Protein AF-A0A5N5PNM6-F1 (afdb_monomer)

Mean predicted aligned error: 17.95 Å

Secondary structure (DSSP, 8-state):
--BEEEEESSPPPTT--GGGG-SB--TT---SSSPP-TTSGGGS-TT-HHHHH--B-SSS-------SSSB-STTSTTB-TTSEEEEE-TTS-EEEEEE---GGG-----------PPP-----PPPP----------------PPPP--PPPPP----------------------------

Structure (mmCIF, N/CA/C/O backbone):
data_AF-A0A5N5PNM6-F1
#
_entry.id   AF-A0A5N5PNM6-F1
#
loop_
_atom_site.group_PDB
_atom_site.id
_atom_site.type_symbol
_atom_site.label_atom_id
_atom_site.label_alt_id
_atom_site.label_comp_id
_atom_site.label_asym_id
_atom_site.label_entity_id
_atom_site.label_seq_id
_atom_site.pdbx_PDB_ins_code
_atom_site.Cartn_x
_atom_site.Cartn_y
_atom_site.Cartn_z
_atom_site.occupancy
_atom_site.B_iso_or_equiv
_atom_site.auth_seq_id
_atom_site.auth_comp_id
_atom_site.auth_asym_id
_atom_site.auth_atom_id
_atom_site.pdbx_PDB_model_num
ATOM 1 N N . MET A 1 1 ? -16.582 -2.359 11.962 1.00 76.06 1 MET A N 1
ATOM 2 C CA . MET A 1 1 ? -15.506 -3.303 11.572 1.00 76.06 1 MET A CA 1
ATOM 3 C C . MET A 1 1 ? -14.188 -2.553 11.693 1.00 76.06 1 MET A C 1
ATOM 5 O O . MET A 1 1 ? -14.163 -1.408 11.272 1.00 76.06 1 MET A O 1
ATOM 9 N N . ILE A 1 2 ? -13.134 -3.136 12.279 1.00 90.62 2 ILE A N 1
ATOM 10 C CA . ILE A 1 2 ? -11.790 -2.533 12.222 1.00 90.62 2 ILE A CA 1
ATOM 11 C C . ILE A 1 2 ? -10.993 -3.260 11.143 1.00 90.62 2 ILE A C 1
ATOM 13 O O . ILE A 1 2 ? -10.778 -4.465 11.275 1.00 90.62 2 ILE A O 1
ATOM 17 N N . ALA A 1 3 ? -10.555 -2.548 10.107 1.00 95.88 3 ALA A N 1
ATOM 18 C CA . ALA A 1 3 ? -9.739 -3.112 9.034 1.00 95.88 3 ALA A CA 1
ATOM 19 C C . ALA A 1 3 ? -8.537 -2.215 8.722 1.00 95.88 3 ALA A C 1
ATOM 21 O O . ALA A 1 3 ? -8.645 -0.988 8.707 1.00 95.88 3 ALA A O 1
ATOM 22 N N . ALA A 1 4 ? -7.384 -2.841 8.493 1.00 98.00 4 ALA A N 1
ATOM 23 C CA . ALA A 1 4 ? -6.206 -2.159 7.970 1.00 98.00 4 ALA A CA 1
ATOM 24 C C . ALA A 1 4 ? -6.200 -2.240 6.440 1.00 98.00 4 ALA A C 1
ATOM 26 O O . ALA A 1 4 ? -6.809 -3.139 5.865 1.00 98.00 4 ALA A O 1
ATOM 27 N N . TYR A 1 5 ? -5.516 -1.317 5.786 1.00 98.56 5 TYR A N 1
ATOM 28 C CA . TYR A 1 5 ? -5.383 -1.260 4.343 1.00 98.56 5 TYR A CA 1
ATOM 29 C C . TYR A 1 5 ? -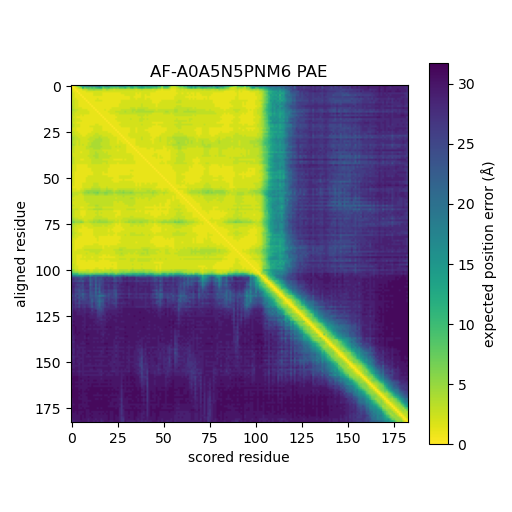3.991 -0.762 3.956 1.00 98.56 5 TYR A C 1
ATOM 31 O O . TYR A 1 5 ? -3.468 0.186 4.551 1.00 98.56 5 TYR A O 1
ATOM 39 N N . HIS A 1 6 ? -3.398 -1.419 2.962 1.00 98.75 6 HIS A N 1
ATOM 40 C CA . HIS A 1 6 ? -2.021 -1.178 2.539 1.00 98.75 6 HIS A CA 1
ATOM 41 C C . HIS A 1 6 ? -1.881 -1.285 1.019 1.00 98.75 6 HIS A C 1
ATOM 43 O O . HIS A 1 6 ? -2.670 -1.958 0.350 1.00 98.75 6 HIS A O 1
ATOM 49 N N . ILE A 1 7 ? -0.827 -0.668 0.486 1.00 98.88 7 ILE A N 1
ATOM 50 C CA . ILE A 1 7 ? -0.329 -0.944 -0.865 1.00 98.88 7 ILE A CA 1
ATOM 51 C C . ILE A 1 7 ? 0.652 -2.113 -0.771 1.00 98.88 7 ILE A C 1
ATOM 53 O O . ILE A 1 7 ? 1.581 -2.084 0.037 1.00 98.88 7 ILE A O 1
ATOM 57 N N . HIS A 1 8 ? 0.462 -3.127 -1.604 1.00 98.81 8 HIS A N 1
ATOM 58 C CA . HIS A 1 8 ? 1.287 -4.328 -1.673 1.00 98.81 8 HIS A CA 1
ATOM 59 C C . HIS A 1 8 ? 2.189 -4.335 -2.911 1.00 98.81 8 HIS A C 1
ATOM 61 O O . HIS A 1 8 ? 1.868 -3.719 -3.921 1.00 98.81 8 HIS A O 1
ATOM 67 N N . VAL A 1 9 ? 3.333 -5.017 -2.828 1.00 98.50 9 VAL A N 1
ATOM 68 C CA . VAL A 1 9 ? 4.421 -4.927 -3.822 1.00 98.50 9 VAL A CA 1
ATOM 69 C C . VAL A 1 9 ? 4.084 -5.549 -5.183 1.00 98.50 9 VAL A C 1
ATOM 71 O O . VAL A 1 9 ? 4.548 -5.052 -6.211 1.00 98.50 9 VAL A O 1
ATOM 74 N N . ASP A 1 10 ? 3.247 -6.584 -5.204 1.00 98.50 10 ASP A N 1
ATOM 75 C CA . ASP A 1 10 ? 2.854 -7.260 -6.438 1.00 98.50 10 ASP A CA 1
ATOM 76 C C . ASP A 1 10 ? 1.392 -6.965 -6.802 1.00 98.50 10 ASP A C 1
ATOM 78 O O . ASP A 1 10 ? 0.548 -6.764 -5.915 1.00 98.50 10 ASP A O 1
ATOM 82 N N . PRO A 1 11 ? 1.055 -6.949 -8.103 1.00 98.56 11 PRO A N 1
ATOM 83 C CA . PRO A 1 11 ? -0.329 -6.870 -8.538 1.00 98.56 11 PRO A CA 1
ATOM 84 C C . PRO A 1 11 ? -1.108 -8.125 -8.117 1.00 98.56 11 PRO A C 1
ATOM 86 O O . PRO A 1 11 ? -0.567 -9.224 -7.981 1.00 98.56 11 PRO A O 1
ATOM 89 N N . VAL A 1 12 ? -2.418 -7.973 -7.953 1.00 98.75 12 VAL A N 1
ATOM 90 C CA . VAL A 1 12 ? -3.353 -9.087 -7.832 1.00 98.75 12 VAL A CA 1
ATOM 91 C C . VAL A 1 12 ? -3.307 -9.894 -9.137 1.00 98.75 12 VAL A C 1
ATOM 93 O O . VAL A 1 12 ? -3.553 -9.324 -10.207 1.00 98.75 12 VAL A O 1
ATOM 96 N N . PRO A 1 13 ? -3.005 -11.204 -9.089 1.00 98.19 13 PRO A N 1
ATOM 97 C CA . PRO A 1 13 ? -3.032 -12.063 -10.271 1.00 98.19 13 PRO A CA 1
ATOM 98 C C . PRO A 1 13 ? -4.455 -12.232 -10.819 1.00 98.19 13 PRO A C 1
ATOM 100 O O . PRO A 1 13 ? -5.439 -12.009 -10.117 1.00 98.19 13 PRO A O 1
ATOM 103 N N . ALA A 1 14 ? -4.572 -12.728 -12.054 1.00 97.38 14 ALA A N 1
ATOM 104 C CA . ALA A 1 14 ? -5.857 -12.912 -12.739 1.00 97.38 14 ALA A CA 1
ATOM 105 C C . ALA A 1 14 ? -6.878 -13.780 -11.973 1.00 97.38 14 ALA A C 1
ATOM 107 O O . ALA A 1 14 ? -8.079 -13.625 -12.160 1.00 97.38 14 ALA A O 1
ATOM 108 N N . ASN A 1 15 ? -6.420 -14.677 -11.093 1.00 97.06 15 ASN A N 1
ATOM 109 C CA . ASN A 1 15 ? -7.292 -15.509 -10.259 1.00 97.06 15 ASN A CA 1
ATOM 110 C C . ASN A 1 15 ? -7.761 -14.823 -8.958 1.00 97.06 15 ASN A C 1
ATOM 112 O O . ASN A 1 15 ? -8.331 -15.493 -8.100 1.00 97.06 15 ASN A O 1
ATOM 116 N N . GLY A 1 16 ? -7.477 -13.530 -8.768 1.00 97.25 16 GLY A N 1
ATOM 117 C CA . GLY A 1 16 ? -7.920 -12.758 -7.604 1.00 97.25 16 GLY A CA 1
ATOM 118 C C . GLY A 1 16 ? -7.240 -13.142 -6.287 1.00 97.25 16 GLY A C 1
ATOM 119 O O . GLY A 1 16 ? -7.678 -12.714 -5.222 1.00 97.25 16 GLY A O 1
ATOM 120 N N . ASN A 1 17 ? -6.186 -13.966 -6.313 1.00 98.25 17 ASN A N 1
ATOM 121 C CA . ASN A 1 17 ? -5.567 -14.451 -5.086 1.00 98.25 17 ASN A CA 1
ATOM 122 C C . ASN A 1 17 ? -4.770 -13.341 -4.384 1.00 98.25 17 ASN A C 1
ATOM 124 O O . ASN A 1 17 ? -3.593 -13.119 -4.682 1.00 98.25 17 ASN A O 1
ATOM 128 N N . CYS A 1 18 ? -5.383 -12.718 -3.375 1.00 98.62 18 CYS A N 1
ATOM 129 C CA . CYS A 1 18 ? -4.763 -11.642 -2.612 1.00 98.62 18 CYS A CA 1
ATOM 130 C C . CYS A 1 18 ? -3.458 -12.044 -1.931 1.00 98.62 18 CYS A C 1
ATOM 132 O O . CYS A 1 18 ? -2.648 -11.168 -1.684 1.00 98.62 18 CYS A O 1
ATOM 134 N N . THR A 1 19 ? -3.193 -13.324 -1.641 1.00 98.38 19 THR A N 1
ATOM 135 C CA . THR A 1 19 ? -1.909 -13.752 -1.039 1.00 98.38 19 THR A CA 1
ATOM 136 C C . THR A 1 19 ? -0.714 -13.560 -1.975 1.00 98.38 19 THR A C 1
ATOM 138 O O . THR A 1 19 ? 0.421 -13.438 -1.516 1.00 98.38 19 THR A O 1
ATOM 141 N N . LYS A 1 20 ? -0.961 -13.482 -3.287 1.00 98.56 20 LYS A N 1
ATOM 142 C CA . LYS A 1 20 ? 0.073 -13.290 -4.309 1.00 98.56 20 LYS A CA 1
ATOM 143 C C . LYS A 1 20 ? 0.488 -11.839 -4.502 1.00 98.56 20 LYS A C 1
ATOM 145 O O . LYS A 1 20 ? 1.449 -11.608 -5.212 1.00 98.56 20 LYS A O 1
ATOM 150 N N . THR A 1 21 ? -0.143 -10.893 -3.810 1.00 98.62 21 THR A N 1
ATOM 151 C CA . THR A 1 21 ? 0.333 -9.502 -3.768 1.00 98.62 21 THR A CA 1
ATOM 152 C C . THR A 1 21 ? 1.587 -9.329 -2.894 1.00 98.62 21 THR A C 1
ATOM 154 O O . THR A 1 21 ? 2.167 -8.250 -2.836 1.00 98.62 21 THR A O 1
ATOM 157 N N . LEU A 1 22 ? 2.014 -10.402 -2.208 1.00 98.12 22 LEU A N 1
ATOM 158 C CA . LEU A 1 22 ? 3.217 -10.470 -1.369 1.00 98.12 22 LEU A CA 1
ATOM 159 C C . LEU A 1 22 ? 3.239 -9.410 -0.256 1.00 98.12 22 LEU A C 1
ATOM 161 O O . LEU A 1 22 ? 2.195 -9.180 0.350 1.00 98.12 22 LEU A O 1
ATOM 165 N N . ALA A 1 23 ? 4.405 -8.879 0.112 1.00 98.00 23 ALA A N 1
ATOM 166 C CA . ALA A 1 23 ? 4.577 -7.938 1.221 1.00 98.00 23 ALA A CA 1
ATOM 167 C C . ALA A 1 23 ? 4.034 -6.533 0.891 1.00 98.00 23 ALA A C 1
ATOM 169 O O . ALA A 1 23 ? 3.604 -6.266 -0.233 1.00 98.00 23 ALA A O 1
ATOM 170 N N . HIS A 1 24 ? 4.057 -5.628 1.870 1.00 98.62 24 HIS A N 1
ATOM 171 C CA . HIS A 1 24 ? 3.765 -4.214 1.637 1.00 98.62 24 HIS A CA 1
ATOM 172 C C . HIS A 1 24 ? 4.772 -3.588 0.658 1.00 98.62 24 HIS A C 1
ATOM 174 O O . HIS A 1 24 ? 5.914 -4.035 0.530 1.00 98.62 24 HIS A O 1
ATOM 180 N N . GLN A 1 25 ? 4.361 -2.515 -0.014 1.00 98.62 25 GLN A N 1
ATOM 181 C CA . GLN A 1 25 ? 5.255 -1.663 -0.790 1.00 98.62 25 GLN A CA 1
ATOM 182 C C . GLN A 1 25 ? 6.248 -0.971 0.156 1.00 98.62 25 GLN A C 1
ATOM 184 O O . GLN A 1 25 ? 5.924 0.026 0.801 1.00 98.62 25 GLN A O 1
ATOM 189 N N . ASP A 1 26 ? 7.472 -1.489 0.211 1.00 98.50 26 ASP A N 1
ATOM 190 C CA . ASP A 1 26 ? 8.508 -1.016 1.131 1.00 98.50 26 ASP A CA 1
ATOM 191 C C . ASP A 1 26 ? 9.866 -0.860 0.426 1.00 98.50 26 ASP A C 1
ATOM 193 O O . ASP A 1 26 ? 10.775 -1.671 0.611 1.00 98.50 26 ASP A O 1
ATOM 197 N N . PRO A 1 27 ? 10.022 0.169 -0.428 1.00 98.06 27 PRO A N 1
ATOM 198 C CA . PRO A 1 27 ? 11.252 0.369 -1.193 1.00 98.06 27 PRO A CA 1
ATOM 199 C C . PRO A 1 27 ? 12.473 0.702 -0.322 1.00 98.06 27 PRO A C 1
ATOM 201 O O . PRO A 1 27 ? 13.595 0.644 -0.814 1.00 98.06 27 PRO A O 1
ATOM 204 N N . PHE A 1 28 ? 12.263 1.043 0.953 1.00 97.50 28 PHE A N 1
ATOM 205 C CA . PHE A 1 28 ? 13.322 1.376 1.905 1.00 97.50 28 PHE A CA 1
ATOM 206 C C . PHE A 1 28 ? 13.610 0.245 2.896 1.00 97.50 28 PHE A C 1
ATOM 208 O O . PHE A 1 28 ? 14.460 0.417 3.765 1.00 97.50 28 PHE A O 1
ATOM 215 N N . ILE A 1 29 ? 12.933 -0.905 2.757 1.00 96.69 29 ILE A N 1
ATOM 216 C CA . ILE A 1 29 ? 13.135 -2.103 3.586 1.00 96.69 29 ILE A CA 1
ATOM 217 C C . ILE A 1 29 ? 13.033 -1.745 5.080 1.00 96.69 29 ILE A C 1
ATOM 219 O O . ILE A 1 29 ? 13.824 -2.168 5.919 1.00 96.69 29 ILE A O 1
ATOM 223 N N . ARG A 1 30 ? 12.052 -0.905 5.414 1.00 96.00 30 ARG A N 1
ATOM 224 C CA . ARG A 1 30 ? 11.789 -0.460 6.781 1.00 96.00 30 ARG A CA 1
ATOM 225 C C . ARG A 1 30 ? 11.270 -1.608 7.650 1.00 96.00 30 ARG A C 1
ATOM 227 O O . ARG A 1 30 ? 11.591 -1.665 8.833 1.00 96.00 30 ARG A O 1
ATOM 234 N N . GLY A 1 31 ? 10.474 -2.508 7.073 1.00 96.44 31 GLY A N 1
ATOM 235 C CA . GLY A 1 31 ? 9.812 -3.614 7.769 1.00 96.44 31 GLY A CA 1
ATOM 236 C C . GLY A 1 31 ? 8.516 -3.214 8.486 1.00 96.44 31 GLY A C 1
ATOM 237 O O . GLY A 1 31 ? 8.127 -2.048 8.523 1.00 96.44 31 GLY A O 1
ATOM 238 N N . GLU A 1 32 ? 7.809 -4.193 9.049 1.00 94.56 32 GLU A N 1
ATOM 239 C CA . GLU A 1 32 ? 6.550 -3.955 9.780 1.00 94.56 32 GLU A CA 1
ATOM 240 C C . GLU A 1 32 ? 6.772 -3.596 11.256 1.00 94.56 32 GLU A C 1
ATOM 242 O O . GLU A 1 32 ? 5.950 -2.881 11.828 1.00 94.56 32 GLU A O 1
ATOM 247 N N . ASP A 1 33 ? 7.879 -4.049 11.854 1.00 95.25 33 ASP A N 1
ATOM 248 C CA . ASP A 1 33 ? 8.171 -3.902 13.281 1.00 95.25 33 ASP A CA 1
ATOM 249 C C . ASP A 1 33 ? 9.351 -2.942 13.533 1.00 95.25 33 ASP A C 1
ATOM 251 O O . ASP A 1 33 ? 10.393 -3.078 12.887 1.00 95.25 33 ASP A O 1
ATOM 255 N N . PRO A 1 34 ? 9.228 -1.990 14.481 1.00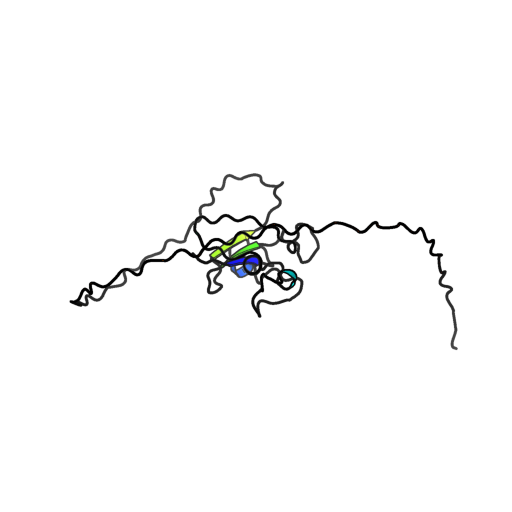 95.81 34 PRO A N 1
ATOM 256 C CA . PRO A 1 34 ? 8.025 -1.681 15.269 1.00 95.81 34 PRO A CA 1
ATOM 257 C C . PRO A 1 34 ? 6.882 -1.154 14.381 1.00 95.81 34 PRO A C 1
ATOM 259 O O . PRO A 1 34 ? 7.166 -0.707 13.277 1.00 95.81 34 PRO A O 1
ATOM 262 N N . PRO A 1 35 ? 5.609 -1.136 14.816 1.00 96.31 35 PRO A N 1
ATOM 263 C CA . PRO A 1 35 ? 4.515 -0.583 14.009 1.00 96.31 35 PRO A CA 1
ATOM 264 C C . PRO A 1 35 ? 4.780 0.859 13.547 1.00 96.31 35 PRO A C 1
ATOM 266 O O . PRO A 1 35 ? 5.536 1.591 14.189 1.00 96.31 35 PRO A O 1
ATOM 269 N N . CYS A 1 36 ? 4.170 1.275 12.435 1.00 98.12 36 CYS A N 1
ATOM 270 C CA . CYS A 1 36 ? 4.239 2.665 11.983 1.00 98.12 36 CYS A CA 1
ATOM 271 C C . CYS A 1 36 ? 3.734 3.623 13.071 1.00 98.12 36 CYS A C 1
ATOM 273 O O . CYS A 1 36 ? 2.677 3.406 13.669 1.00 98.12 36 CYS A O 1
ATOM 275 N N . ASP A 1 37 ? 4.497 4.689 13.313 1.00 98.06 37 ASP A N 1
ATOM 276 C CA . ASP A 1 37 ? 4.086 5.794 14.170 1.00 98.06 37 ASP A CA 1
ATOM 277 C C . ASP A 1 37 ? 3.551 6.932 13.287 1.00 98.06 37 ASP A C 1
ATOM 279 O O . ASP A 1 37 ? 4.340 7.567 12.579 1.00 98.06 37 ASP A O 1
ATOM 283 N N . PRO A 1 38 ? 2.243 7.241 13.328 1.00 97.56 38 PRO A N 1
ATOM 284 C CA . PRO A 1 38 ? 1.653 8.286 12.493 1.00 97.56 38 PRO A CA 1
ATOM 285 C C . PRO A 1 38 ? 2.202 9.689 12.786 1.00 97.56 38 PRO A C 1
ATOM 287 O O . PRO A 1 38 ? 2.010 10.597 11.983 1.00 97.56 38 PRO A O 1
ATOM 290 N N . ARG A 1 39 ? 2.899 9.896 13.912 1.00 98.00 39 ARG A N 1
ATOM 291 C CA . ARG A 1 39 ? 3.581 11.167 14.220 1.00 98.00 39 ARG A CA 1
ATOM 292 C C . ARG A 1 39 ? 4.862 11.352 13.405 1.00 98.00 39 ARG A C 1
ATOM 294 O O . ARG A 1 39 ? 5.335 12.477 13.265 1.00 98.00 39 ARG A O 1
ATOM 301 N N . PHE A 1 40 ? 5.415 10.261 12.876 1.00 97.75 40 PHE A N 1
ATOM 302 C CA . PHE A 1 40 ? 6.625 10.235 12.058 1.00 97.75 40 PHE A CA 1
ATOM 303 C C . PHE A 1 40 ? 6.383 9.429 10.770 1.00 97.75 40 PHE A C 1
ATOM 305 O O . PHE A 1 40 ? 7.075 8.434 10.527 1.00 97.75 40 PHE A O 1
ATOM 312 N N . PRO A 1 41 ? 5.419 9.830 9.920 1.00 97.94 41 PRO A N 1
ATOM 313 C CA . PRO A 1 41 ? 4.983 9.031 8.773 1.00 97.94 41 PRO A CA 1
ATOM 314 C C . PRO A 1 41 ? 6.096 8.801 7.737 1.00 97.94 41 PRO A C 1
ATOM 316 O O . PRO A 1 41 ? 6.070 7.804 7.020 1.00 97.94 41 PRO A O 1
ATOM 319 N N . GLN A 1 42 ? 7.123 9.658 7.714 1.00 97.44 42 GLN A N 1
ATOM 320 C CA . GLN A 1 42 ? 8.333 9.490 6.904 1.00 97.44 42 GLN A CA 1
ATOM 321 C C . GLN A 1 42 ? 9.181 8.270 7.282 1.00 97.44 42 GLN A C 1
ATOM 323 O O . GLN A 1 42 ? 10.078 7.893 6.537 1.00 97.44 42 GLN A O 1
ATOM 328 N N . THR A 1 43 ? 8.923 7.673 8.446 1.00 96.75 43 THR A N 1
ATOM 329 C CA . THR A 1 43 ? 9.607 6.466 8.930 1.00 96.75 43 THR A CA 1
ATOM 330 C C . THR A 1 43 ? 8.798 5.194 8.688 1.00 96.75 43 THR A C 1
ATOM 332 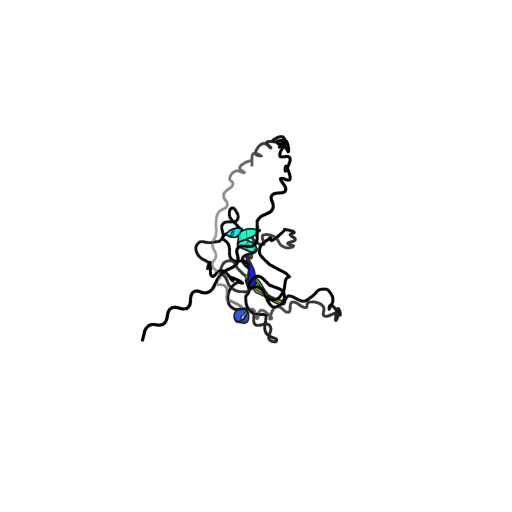O O . THR A 1 43 ? 9.224 4.115 9.094 1.00 96.75 43 THR A O 1
ATOM 335 N N . CYS A 1 44 ? 7.620 5.300 8.073 1.00 98.50 44 CYS A N 1
ATOM 336 C CA . CYS A 1 44 ? 6.754 4.165 7.786 1.00 98.50 44 CYS A CA 1
ATOM 337 C C . CYS A 1 44 ? 7.040 3.590 6.397 1.00 98.50 44 CYS A C 1
ATOM 339 O O . CYS A 1 44 ? 7.630 4.249 5.539 1.00 98.50 44 CYS A O 1
ATOM 341 N N . GLN A 1 45 ? 6.595 2.356 6.156 1.00 98.81 45 GLN A N 1
ATOM 342 C CA . GLN A 1 45 ? 6.625 1.799 4.806 1.00 98.81 45 GLN A CA 1
ATOM 343 C C . GLN A 1 45 ? 5.787 2.684 3.881 1.00 98.81 45 GLN A C 1
ATOM 345 O O . GLN A 1 45 ? 4.725 3.182 4.269 1.00 98.81 45 GLN A O 1
ATOM 350 N N . VAL A 1 46 ? 6.229 2.847 2.634 1.00 98.75 46 VAL A N 1
ATOM 351 C CA . VAL A 1 46 ? 5.494 3.649 1.643 1.00 98.75 46 VAL A CA 1
ATOM 352 C C . VAL A 1 46 ? 4.050 3.154 1.512 1.00 98.75 46 VAL A C 1
ATOM 354 O O . VAL A 1 46 ? 3.124 3.964 1.492 1.00 98.75 46 VAL A O 1
ATOM 357 N N . GLY A 1 47 ? 3.851 1.835 1.510 1.00 98.69 47 GLY A N 1
ATOM 358 C CA . GLY A 1 47 ? 2.541 1.202 1.416 1.00 98.69 47 GLY A CA 1
ATOM 359 C C . GLY A 1 47 ? 1.728 1.116 2.708 1.00 98.69 47 GLY A C 1
ATOM 360 O O . GLY A 1 47 ? 0.576 0.698 2.624 1.00 98.69 47 GLY A O 1
ATOM 361 N N . ASP A 1 48 ? 2.256 1.502 3.877 1.00 98.69 48 ASP A N 1
ATOM 362 C CA . ASP A 1 48 ? 1.516 1.420 5.147 1.00 98.69 48 ASP A CA 1
ATOM 363 C C . ASP A 1 48 ? 0.570 2.618 5.335 1.00 98.69 48 ASP A C 1
ATOM 365 O O . ASP A 1 48 ? 0.828 3.557 6.091 1.00 98.69 48 ASP A O 1
ATOM 369 N N . LEU A 1 49 ? -0.531 2.611 4.585 1.00 98.75 49 LEU A N 1
ATOM 370 C CA . LEU A 1 49 ? -1.498 3.704 4.601 1.00 98.75 49 LEU A CA 1
ATOM 371 C C . LEU A 1 49 ? -2.293 3.749 5.912 1.00 98.75 49 LEU A C 1
ATOM 373 O O . LEU A 1 49 ? -2.483 4.826 6.465 1.00 98.75 49 LEU A O 1
ATOM 377 N N . SER A 1 50 ? -2.718 2.600 6.444 1.00 98.31 50 SER A N 1
ATOM 378 C CA . SER A 1 50 ? -3.416 2.542 7.736 1.00 98.31 50 SER A CA 1
ATOM 379 C C . SER A 1 50 ? -2.567 2.988 8.921 1.00 98.31 50 SER A C 1
ATOM 381 O O . SER A 1 50 ? -3.103 3.603 9.844 1.00 98.31 50 SER A O 1
ATOM 383 N N . GLY A 1 51 ? -1.268 2.686 8.918 1.00 98.06 51 GLY A N 1
ATOM 384 C CA . GLY A 1 51 ? -0.336 3.168 9.931 1.00 98.06 51 GLY A CA 1
ATOM 385 C C . GLY A 1 51 ? -0.190 4.688 9.905 1.00 98.06 51 GLY A C 1
ATOM 386 O O . GLY A 1 51 ? -0.170 5.311 10.963 1.00 98.06 51 GLY A O 1
ATOM 387 N N . LYS A 1 52 ? -0.161 5.291 8.708 1.00 98.56 52 LYS A N 1
ATOM 388 C CA . LYS A 1 52 ? -0.026 6.746 8.522 1.00 98.56 52 LYS A CA 1
ATOM 389 C C . LYS A 1 52 ? -1.331 7.518 8.746 1.00 98.56 52 LYS A C 1
ATOM 391 O O . LYS A 1 52 ? -1.318 8.556 9.399 1.00 98.56 52 LYS A O 1
ATOM 396 N N . HIS A 1 53 ? -2.448 7.015 8.220 1.00 98.25 53 HIS A N 1
ATOM 397 C CA . HIS A 1 53 ? -3.702 7.773 8.061 1.00 98.25 53 HIS A CA 1
ATOM 398 C C . HIS A 1 53 ? -4.879 7.212 8.864 1.00 98.25 53 HIS A C 1
ATOM 400 O O . HIS A 1 53 ? -5.986 7.745 8.808 1.00 98.25 53 HIS A O 1
ATOM 406 N N . GLY A 1 54 ? -4.655 6.144 9.630 1.00 97.75 54 GLY A N 1
ATOM 407 C CA . GLY A 1 54 ? -5.677 5.488 10.435 1.00 97.75 54 GLY A CA 1
ATOM 408 C C . GLY A 1 54 ? -6.386 4.340 9.714 1.00 97.75 54 GLY A C 1
ATOM 409 O O . GLY A 1 54 ? -6.426 4.247 8.486 1.00 97.75 54 GLY A O 1
ATOM 410 N N . LYS A 1 55 ? -6.950 3.438 10.524 1.00 97.81 55 LYS A N 1
ATOM 411 C CA . LYS A 1 55 ? -7.674 2.236 10.084 1.00 97.81 55 LYS A CA 1
ATOM 412 C C . LYS A 1 55 ? -9.123 2.561 9.718 1.00 97.81 55 LYS A C 1
ATOM 414 O O . LYS A 1 55 ? -9.690 3.536 10.204 1.00 97.81 55 LYS A O 1
ATOM 419 N N . ILE A 1 56 ? -9.748 1.678 8.945 1.00 97.56 56 ILE A N 1
ATOM 420 C CA . ILE A 1 56 ? -11.200 1.675 8.732 1.00 97.56 56 ILE A CA 1
ATOM 421 C C . ILE A 1 56 ? -11.868 1.312 10.058 1.00 97.56 56 ILE A C 1
ATOM 423 O O . ILE A 1 56 ? -11.480 0.318 10.674 1.00 97.56 56 ILE A O 1
ATOM 427 N N . THR A 1 57 ? -12.852 2.094 10.501 1.00 95.88 57 THR A N 1
ATOM 428 C CA . THR A 1 57 ? -13.563 1.879 11.780 1.00 95.88 57 THR A CA 1
ATOM 429 C C . THR A 1 57 ? -15.087 1.840 11.647 1.00 95.88 57 THR A C 1
ATOM 431 O O . THR A 1 57 ? -15.762 1.340 12.551 1.00 95.88 57 THR A O 1
ATOM 434 N N . SER A 1 58 ? -15.636 2.297 10.521 1.00 95.00 58 SER A N 1
ATOM 435 C CA . SER A 1 58 ? -17.072 2.357 10.231 1.00 95.00 58 SER A CA 1
ATOM 436 C C . SER A 1 58 ? -17.429 1.603 8.949 1.00 95.00 58 SER A C 1
ATOM 438 O O . SER A 1 58 ? -16.549 1.196 8.193 1.00 95.00 58 SER A O 1
ATOM 440 N N . ASP A 1 59 ? -18.725 1.389 8.736 1.00 92.06 59 ASP A N 1
ATOM 441 C CA . ASP A 1 59 ? -19.294 0.901 7.479 1.00 92.06 59 ASP A CA 1
ATOM 442 C C . ASP A 1 59 ? -20.643 1.626 7.262 1.00 92.06 59 ASP A C 1
ATOM 444 O O . ASP A 1 59 ? -21.545 1.439 8.086 1.00 92.06 59 ASP A O 1
ATOM 448 N N . PRO A 1 60 ? -20.771 2.525 6.264 1.00 94.38 60 PRO A N 1
ATOM 449 C CA . PRO A 1 60 ? -19.767 2.861 5.251 1.00 94.38 60 PRO A CA 1
ATOM 450 C C . PRO A 1 60 ? -18.554 3.613 5.826 1.00 94.38 60 PRO A C 1
ATOM 452 O O . PRO A 1 60 ? -18.596 4.190 6.918 1.00 94.38 60 PRO A O 1
ATOM 455 N N . PHE A 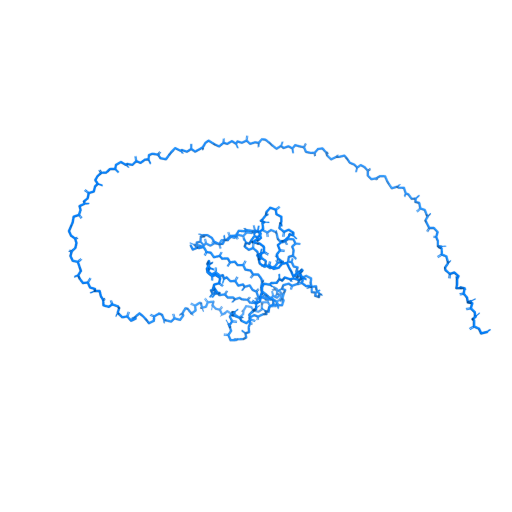1 61 ? -17.452 3.599 5.077 1.00 95.25 61 PHE A N 1
ATOM 456 C CA . PHE A 1 61 ? -16.231 4.339 5.389 1.00 95.25 61 PHE A CA 1
ATOM 457 C C . PHE A 1 61 ? -15.783 5.146 4.174 1.00 95.25 61 PHE A C 1
ATOM 459 O O . PHE A 1 61 ? -15.568 4.589 3.100 1.00 95.25 61 PHE A O 1
ATOM 466 N N . GLU A 1 62 ? -15.595 6.446 4.375 1.00 96.06 62 GLU A N 1
ATOM 467 C CA . GLU A 1 62 ? -15.042 7.368 3.389 1.00 96.06 62 GLU A CA 1
ATOM 468 C C . GLU A 1 62 ? -13.972 8.225 4.062 1.00 96.06 62 GLU A C 1
ATOM 470 O O . GLU A 1 62 ? -14.142 8.688 5.192 1.00 96.06 62 GLU A O 1
ATOM 475 N N . VAL A 1 63 ? -12.851 8.428 3.373 1.00 96.44 63 VAL A N 1
ATOM 476 C CA . VAL A 1 63 ? -11.742 9.240 3.873 1.00 96.44 63 VAL A CA 1
ATOM 477 C C . VAL A 1 63 ? -11.011 9.904 2.711 1.00 96.44 63 VAL A C 1
ATOM 479 O O . VAL A 1 63 ? -10.951 9.373 1.604 1.00 96.44 63 VAL A O 1
ATOM 482 N N . THR A 1 64 ? -10.442 11.078 2.962 1.00 97.62 64 THR A N 1
ATOM 483 C CA . THR A 1 64 ? -9.544 11.775 2.039 1.00 97.62 64 THR A CA 1
ATOM 484 C C . THR A 1 64 ? -8.349 12.293 2.825 1.00 97.62 64 THR A C 1
ATOM 486 O O . THR A 1 64 ? -8.515 12.919 3.870 1.00 97.62 64 THR A O 1
ATOM 489 N N . TYR A 1 65 ? -7.144 12.028 2.329 1.00 97.75 65 TYR A N 1
ATOM 490 C CA . TYR A 1 65 ? -5.889 12.500 2.907 1.00 97.75 65 TYR A CA 1
ATOM 491 C C . TYR A 1 65 ? -4.838 12.673 1.811 1.00 97.75 65 TYR A C 1
ATOM 493 O O . TYR A 1 65 ? -4.972 12.141 0.708 1.00 97.75 65 TYR A O 1
ATOM 501 N N . TYR A 1 66 ? -3.771 13.398 2.136 1.00 97.44 66 TYR A N 1
ATOM 502 C CA . TYR A 1 66 ? -2.586 13.498 1.294 1.00 97.44 66 TYR A CA 1
ATOM 503 C C . TYR A 1 66 ? -1.518 12.526 1.794 1.00 97.44 66 TYR A C 1
ATOM 505 O O . TYR A 1 66 ? -1.067 12.631 2.934 1.00 97.44 66 TYR A O 1
ATOM 513 N N . ASP A 1 67 ? -1.086 11.603 0.935 1.00 98.31 67 ASP A N 1
ATOM 514 C CA . ASP A 1 67 ? 0.090 10.770 1.184 1.00 98.31 67 ASP A CA 1
ATOM 515 C C . ASP A 1 67 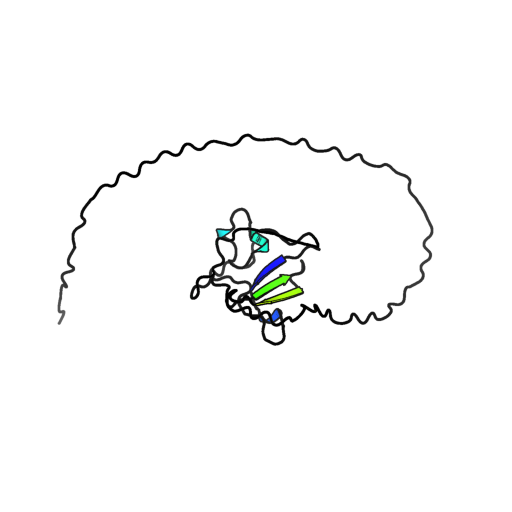? 1.278 11.317 0.386 1.00 98.31 67 ASP A C 1
ATOM 517 O O . ASP A 1 67 ? 1.237 11.373 -0.839 1.00 98.31 67 ASP A O 1
ATOM 521 N N . GLN A 1 68 ? 2.327 11.752 1.084 1.00 97.75 68 GLN A N 1
ATOM 522 C CA . GLN A 1 68 ? 3.516 12.353 0.465 1.00 97.75 68 GLN A CA 1
ATOM 523 C C . GLN A 1 68 ? 4.572 11.316 0.044 1.00 97.75 68 GLN A C 1
ATOM 525 O O . GLN A 1 68 ? 5.646 11.695 -0.420 1.00 97.75 68 GLN A O 1
ATOM 530 N N . PHE A 1 69 ? 4.306 10.020 0.236 1.00 98.25 69 PHE A N 1
ATOM 531 C CA . PHE A 1 69 ? 5.307 8.958 0.114 1.00 98.25 69 PHE A CA 1
ATOM 532 C C . PHE A 1 69 ? 5.012 8.015 -1.051 1.00 98.25 69 PHE A C 1
ATOM 534 O O . PHE A 1 69 ? 5.935 7.607 -1.752 1.00 98.25 69 PHE A O 1
ATOM 541 N N . ALA A 1 70 ? 3.745 7.666 -1.271 1.00 98.19 70 ALA A N 1
ATOM 542 C CA . ALA A 1 70 ? 3.305 6.926 -2.446 1.00 98.19 70 ALA A CA 1
ATOM 543 C C . ALA A 1 70 ? 3.378 7.824 -3.691 1.00 98.19 70 ALA A C 1
ATOM 545 O O . ALA A 1 70 ? 3.026 9.002 -3.643 1.00 98.19 70 ALA A O 1
ATOM 546 N N . SER A 1 71 ? 3.828 7.275 -4.820 1.00 98.00 71 SER A N 1
ATOM 547 C CA . SER A 1 71 ? 4.043 8.053 -6.039 1.00 98.00 71 SER A CA 1
ATOM 548 C C . SER A 1 71 ? 3.287 7.500 -7.239 1.00 98.00 71 SER A C 1
ATOM 550 O O . SER A 1 71 ? 3.192 6.291 -7.448 1.00 98.00 71 SER A O 1
ATOM 552 N N . THR A 1 72 ? 2.800 8.409 -8.076 1.00 96.88 72 THR A N 1
ATOM 553 C CA . THR A 1 72 ? 2.289 8.116 -9.420 1.00 96.88 72 THR A CA 1
ATOM 554 C C . THR A 1 72 ? 3.379 8.203 -10.491 1.00 96.88 72 THR A C 1
ATOM 556 O O . THR A 1 72 ? 3.129 7.855 -11.643 1.00 96.88 72 THR A O 1
ATOM 559 N N . ALA A 1 73 ? 4.595 8.634 -10.140 1.00 96.75 73 ALA A N 1
ATOM 560 C CA . ALA A 1 73 ? 5.716 8.686 -11.068 1.00 96.75 73 ALA A CA 1
ATOM 561 C C . ALA A 1 73 ? 6.273 7.276 -11.302 1.00 96.75 73 ALA A C 1
ATOM 563 O O . ALA A 1 73 ? 6.739 6.624 -10.369 1.00 96.75 73 ALA A O 1
ATOM 564 N N . GLY A 1 74 ? 6.225 6.802 -12.547 1.00 96.00 74 GLY A N 1
ATOM 565 C CA . GLY A 1 74 ? 6.773 5.502 -12.929 1.00 96.00 74 GLY A CA 1
ATOM 566 C C . GLY A 1 74 ? 8.291 5.412 -12.742 1.00 96.00 74 GLY A C 1
ATOM 567 O O . GLY A 1 74 ? 9.003 6.411 -12.803 1.00 96.00 74 GLY A O 1
ATOM 568 N N . GLY A 1 75 ? 8.794 4.192 -12.544 1.00 94.12 75 GLY A N 1
ATOM 569 C CA . GLY A 1 75 ? 10.235 3.905 -12.515 1.00 94.12 75 GLY A CA 1
ATOM 570 C C . GLY A 1 75 ? 10.922 4.063 -11.155 1.00 94.12 75 GLY A C 1
ATOM 571 O O . GLY A 1 75 ? 12.090 3.705 -11.036 1.00 94.12 75 GLY A O 1
ATOM 572 N N . ILE A 1 76 ? 10.216 4.526 -10.119 1.00 97.19 76 ILE A N 1
ATOM 573 C CA . ILE A 1 76 ? 10.745 4.582 -8.748 1.00 97.19 76 ILE A CA 1
ATOM 574 C C . ILE A 1 76 ? 10.099 3.524 -7.853 1.00 97.19 76 ILE A C 1
ATOM 576 O O . ILE A 1 76 ? 8.977 3.085 -8.091 1.00 97.19 76 ILE A O 1
ATOM 580 N N . GLY A 1 77 ? 10.785 3.138 -6.776 1.00 97.38 77 GLY A N 1
ATOM 581 C CA . GLY A 1 77 ? 10.287 2.120 -5.844 1.00 97.38 77 GLY A CA 1
ATOM 582 C C . GLY A 1 77 ? 8.961 2.483 -5.164 1.00 97.38 77 GLY A C 1
ATOM 583 O O . GLY A 1 77 ? 8.209 1.590 -4.799 1.00 97.38 77 GLY A O 1
ATOM 584 N N . ALA A 1 78 ? 8.650 3.776 -5.037 1.00 98.31 78 ALA A N 1
ATOM 585 C CA . ALA A 1 78 ? 7.387 4.271 -4.488 1.00 98.31 78 ALA A CA 1
ATOM 586 C C . ALA A 1 78 ? 6.223 4.297 -5.499 1.00 98.31 78 ALA A C 1
ATOM 588 O O . ALA A 1 78 ? 5.107 4.664 -5.127 1.00 98.31 78 ALA A O 1
ATOM 589 N N . PHE A 1 79 ? 6.470 3.947 -6.766 1.00 98.38 79 PHE A N 1
ATOM 590 C CA . PHE A 1 79 ? 5.435 3.900 -7.791 1.00 98.38 79 PHE A CA 1
ATOM 591 C C . PHE A 1 79 ? 4.395 2.827 -7.465 1.00 98.38 79 PHE A C 1
ATOM 593 O O . PHE A 1 79 ? 4.726 1.640 -7.430 1.00 98.38 79 PHE A O 1
ATOM 600 N N . PHE A 1 80 ? 3.138 3.233 -7.268 1.00 98.19 80 PHE A N 1
ATOM 601 C CA . PHE A 1 80 ? 2.055 2.301 -6.935 1.00 98.19 80 PHE A CA 1
ATOM 602 C C . PHE A 1 80 ? 1.192 1.879 -8.133 1.00 98.19 80 PHE A C 1
ATOM 604 O O . PHE A 1 80 ? 0.349 0.995 -8.002 1.00 98.19 80 PHE A O 1
ATOM 611 N N . GLY A 1 81 ? 1.376 2.474 -9.315 1.00 97.25 81 GLY A N 1
ATOM 612 C CA . GLY A 1 81 ? 0.477 2.243 -10.453 1.00 97.25 81 GLY A CA 1
ATOM 613 C C . GLY A 1 81 ? 0.476 0.809 -11.002 1.00 97.25 81 GLY A C 1
ATOM 614 O O . GLY A 1 81 ? -0.471 0.427 -11.675 1.00 97.25 81 GLY A O 1
ATOM 615 N N . ASN A 1 82 ? 1.497 0.002 -10.699 1.00 96.75 82 ASN A N 1
ATOM 616 C CA . ASN A 1 82 ? 1.589 -1.425 -11.046 1.00 96.75 82 ASN A CA 1
ATOM 617 C C . ASN A 1 82 ? 1.509 -2.349 -9.813 1.00 96.75 82 ASN A C 1
ATOM 619 O O . ASN A 1 82 ? 2.041 -3.461 -9.819 1.00 96.75 82 ASN A O 1
ATOM 623 N N . ARG A 1 83 ? 0.891 -1.855 -8.741 1.00 98.50 83 ARG A N 1
ATOM 624 C CA . ARG A 1 83 ? 0.763 -2.518 -7.443 1.00 98.50 83 ARG A CA 1
ATOM 625 C C . ARG A 1 83 ? -0.688 -2.872 -7.160 1.00 98.50 83 ARG A C 1
ATOM 627 O O . ARG A 1 83 ? -1.579 -2.664 -7.987 1.00 98.50 83 ARG A O 1
ATOM 634 N N . SER A 1 84 ? -0.926 -3.368 -5.956 1.00 98.81 84 SER A N 1
ATOM 635 C CA . SER A 1 84 ? -2.265 -3.661 -5.464 1.00 98.81 84 SER A CA 1
ATOM 636 C C . SER A 1 84 ? -2.567 -2.968 -4.141 1.00 98.81 84 SER A C 1
ATOM 638 O O . SER A 1 84 ? -1.669 -2.616 -3.379 1.00 98.81 84 SER A O 1
ATOM 640 N N . PHE A 1 85 ? -3.852 -2.778 -3.874 1.00 98.75 85 PHE A N 1
ATOM 641 C CA . PHE A 1 85 ? -4.405 -2.328 -2.604 1.00 98.75 85 PHE A CA 1
ATOM 642 C C . PHE A 1 85 ? -5.051 -3.523 -1.905 1.00 98.75 85 PHE A C 1
ATOM 644 O O . PHE A 1 85 ? -5.772 -4.284 -2.552 1.00 98.75 85 PHE A O 1
ATOM 651 N N . VAL A 1 86 ? -4.804 -3.711 -0.610 1.00 98.81 86 VAL A N 1
ATOM 652 C CA . VAL A 1 86 ? -5.294 -4.872 0.149 1.00 98.81 86 VAL A CA 1
ATOM 653 C C . VAL A 1 86 ? -5.893 -4.419 1.470 1.00 98.81 86 VAL A C 1
ATOM 655 O O . VAL A 1 86 ? -5.282 -3.623 2.177 1.00 98.81 86 VAL A O 1
ATOM 658 N N . LEU A 1 87 ? -7.060 -4.963 1.820 1.00 98.31 87 LEU A N 1
ATOM 659 C CA . LEU A 1 87 ? -7.670 -4.810 3.141 1.00 98.31 87 LEU A CA 1
ATOM 660 C C . LEU A 1 87 ? -7.359 -6.031 4.006 1.00 98.31 87 LEU A C 1
ATOM 662 O O . LEU A 1 87 ? -7.386 -7.165 3.524 1.00 98.31 87 LEU A O 1
ATOM 666 N N . HIS A 1 88 ? -7.142 -5.814 5.298 1.00 98.06 88 HIS A N 1
ATOM 667 C CA . HIS A 1 88 ? -6.829 -6.851 6.271 1.00 98.06 88 HIS A CA 1
ATOM 668 C C . HIS A 1 88 ? -7.741 -6.789 7.491 1.00 98.06 88 HIS A C 1
ATOM 670 O O . HIS A 1 88 ? -8.031 -5.715 8.024 1.00 98.06 88 HIS A O 1
ATOM 676 N N . TYR A 1 89 ? -8.091 -7.966 8.003 1.00 96.44 89 TYR A N 1
ATOM 677 C CA . TYR A 1 89 ? -8.577 -8.116 9.369 1.00 96.44 89 TYR A CA 1
ATOM 678 C C . TYR A 1 89 ? -7.468 -7.769 10.381 1.00 96.44 89 TYR A C 1
ATOM 680 O O . TYR A 1 89 ? -6.282 -7.816 10.041 1.00 96.44 89 TYR A O 1
ATOM 688 N N . PRO A 1 90 ? -7.806 -7.505 11.659 1.00 93.56 90 PRO A N 1
ATOM 689 C CA . PRO A 1 90 ? -6.808 -7.243 12.701 1.00 93.56 90 PRO A CA 1
ATOM 690 C C . PRO A 1 90 ? -5.774 -8.366 12.884 1.00 93.56 90 PRO A C 1
ATOM 692 O O . PRO A 1 90 ? -4.658 -8.102 13.315 1.00 93.56 90 PRO A O 1
ATOM 695 N N . ASN A 1 91 ? -6.115 -9.605 12.513 1.00 94.81 91 ASN A N 1
ATOM 696 C CA . ASN A 1 91 ? -5.209 -10.759 12.528 1.00 94.81 91 ASN A CA 1
ATOM 697 C C . ASN A 1 91 ? -4.325 -10.876 11.263 1.00 94.81 91 ASN A C 1
ATOM 699 O O . ASN A 1 91 ? -3.811 -11.954 10.979 1.00 94.81 91 ASN A O 1
ATOM 703 N N . LYS A 1 92 ? -4.192 -9.796 10.478 1.00 94.12 92 LYS A N 1
ATOM 704 C CA . LYS A 1 92 ? -3.440 -9.699 9.211 1.00 94.12 92 LYS A CA 1
ATOM 705 C C . LYS A 1 92 ? -3.993 -10.519 8.035 1.00 94.12 92 LYS A C 1
ATOM 707 O O . LYS A 1 92 ? -3.452 -10.427 6.930 1.00 94.12 92 LYS A O 1
ATOM 712 N N . THR A 1 93 ? -5.086 -11.263 8.205 1.00 97.38 93 THR A N 1
ATOM 713 C CA . THR A 1 93 ? -5.723 -12.004 7.101 1.00 97.38 93 THR A CA 1
ATOM 714 C C . THR A 1 93 ? -6.249 -11.035 6.043 1.00 97.38 93 THR A C 1
ATOM 716 O O . THR A 1 93 ? -6.951 -10.084 6.381 1.00 97.38 93 THR A O 1
ATOM 719 N N . ARG A 1 94 ? -5.926 -11.283 4.767 1.00 98.25 94 ARG A N 1
ATOM 720 C CA . ARG A 1 94 ? -6.365 -10.465 3.622 1.00 98.25 94 ARG A CA 1
ATOM 721 C C . ARG A 1 94 ? -7.856 -10.703 3.361 1.00 98.25 94 ARG A C 1
ATOM 723 O O . ARG A 1 94 ? -8.258 -11.845 3.166 1.00 98.25 94 ARG A O 1
ATOM 730 N N . ILE A 1 95 ? -8.651 -9.635 3.372 1.00 96.88 95 ILE A N 1
ATOM 731 C CA . ILE A 1 95 ? -10.107 -9.651 3.158 1.00 96.88 95 ILE A CA 1
ATOM 732 C C . ILE A 1 95 ? -10.408 -9.616 1.661 1.00 96.88 95 ILE A C 1
ATOM 734 O O . ILE A 1 95 ? -11.111 -10.470 1.133 1.00 96.88 95 ILE A O 1
ATOM 738 N N . THR A 1 96 ? -9.876 -8.598 0.990 1.00 98.06 96 THR A N 1
ATOM 739 C CA . THR A 1 96 ? -10.065 -8.332 -0.434 1.00 98.06 96 THR A CA 1
ATOM 740 C C . THR A 1 96 ? -8.902 -7.488 -0.946 1.00 98.06 96 THR A C 1
ATOM 742 O O . THR A 1 96 ? -8.162 -6.891 -0.155 1.00 98.06 96 THR A O 1
ATOM 745 N N . CYS A 1 97 ? -8.724 -7.460 -2.260 1.00 98.75 97 CYS A N 1
ATOM 746 C CA . CYS A 1 97 ? -7.649 -6.745 -2.920 1.00 98.75 97 CYS A CA 1
ATOM 747 C C . CYS A 1 97 ? -8.053 -6.284 -4.324 1.00 98.75 97 CYS A C 1
ATOM 749 O O . CYS A 1 97 ? -8.932 -6.870 -4.953 1.00 98.75 97 CYS A O 1
ATOM 751 N N . ALA A 1 98 ? -7.385 -5.245 -4.822 1.00 98.62 98 ALA A N 1
ATOM 752 C CA . ALA A 1 98 ? -7.586 -4.705 -6.165 1.00 98.62 98 ALA A CA 1
ATOM 753 C C . ALA A 1 98 ? -6.270 -4.174 -6.750 1.00 98.62 98 ALA A C 1
ATOM 755 O O . ALA A 1 98 ? -5.359 -3.822 -6.004 1.00 98.62 98 ALA A O 1
ATOM 756 N N . ASN A 1 99 ? -6.175 -4.103 -8.079 1.00 98.56 99 ASN A N 1
ATOM 757 C CA . ASN A 1 99 ? -5.055 -3.465 -8.774 1.00 98.56 99 ASN A CA 1
ATOM 758 C C . ASN A 1 99 ? -5.307 -1.971 -8.973 1.00 98.56 99 ASN A C 1
ATOM 760 O O . ASN A 1 99 ? -6.448 -1.556 -9.179 1.00 98.56 99 ASN A O 1
ATOM 764 N N . PHE A 1 100 ? -4.234 -1.181 -8.975 1.00 97.25 100 PHE A N 1
ATOM 765 C CA . PHE A 1 100 ? -4.293 0.187 -9.482 1.00 97.25 100 PHE A CA 1
ATOM 766 C C . PHE A 1 100 ? -4.341 0.185 -11.015 1.00 97.25 100 PHE A C 1
ATOM 768 O O . PHE A 1 100 ? -3.763 -0.682 -11.670 1.00 97.25 100 PHE A O 1
ATOM 775 N N . ALA A 1 101 ? -5.036 1.167 -11.585 1.00 92.75 101 ALA A N 1
ATOM 776 C CA . ALA A 1 101 ? -5.121 1.388 -13.022 1.00 92.75 101 ALA A CA 1
ATOM 777 C C . ALA A 1 101 ? -5.073 2.891 -13.318 1.00 92.75 101 ALA A C 1
ATOM 779 O O . ALA A 1 101 ? -5.479 3.709 -12.491 1.00 92.75 101 ALA A O 1
ATOM 780 N N . GLN A 1 102 ? -4.575 3.259 -14.498 1.00 91.00 102 GLN A N 1
ATOM 781 C CA . GLN A 1 102 ? -4.565 4.649 -14.942 1.00 91.00 102 GLN A CA 1
ATOM 782 C C . GLN A 1 102 ? -5.998 5.112 -15.239 1.00 91.00 102 GLN A C 1
ATOM 784 O O . GLN A 1 102 ? -6.726 4.454 -15.984 1.00 91.00 102 GLN A O 1
ATOM 789 N N . ALA A 1 103 ? -6.394 6.254 -14.671 1.00 84.12 103 ALA A N 1
ATOM 790 C CA . ALA A 1 103 ? -7.757 6.780 -14.782 1.00 84.12 103 ALA A CA 1
ATOM 791 C C . ALA A 1 103 ? -8.173 7.116 -16.232 1.00 84.12 103 ALA A C 1
ATOM 793 O O . ALA A 1 103 ? -9.358 7.096 -16.550 1.00 84.12 103 ALA A O 1
ATOM 794 N N . ASP A 1 104 ? -7.207 7.314 -17.131 1.00 71.19 104 ASP A N 1
ATOM 795 C CA . ASP A 1 104 ? -7.448 7.642 -18.543 1.00 71.19 104 ASP A CA 1
ATOM 796 C C . ASP A 1 104 ? -7.747 6.407 -19.422 1.00 71.19 104 AS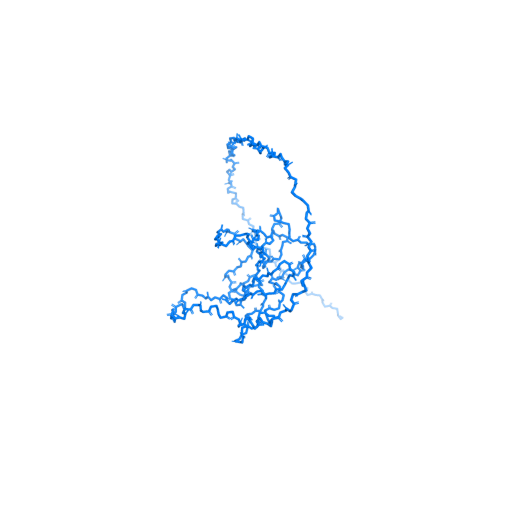P A C 1
ATOM 798 O O . ASP A 1 104 ? -8.025 6.537 -20.610 1.00 71.19 104 ASP A O 1
ATOM 802 N N . SER A 1 105 ? -7.697 5.194 -18.851 1.00 56.22 105 SER A N 1
ATOM 803 C CA . SER A 1 105 ? -7.999 3.922 -19.536 1.00 56.22 105 SER A CA 1
ATOM 804 C C . SER A 1 105 ? -9.308 3.274 -19.077 1.00 56.22 105 SER A C 1
ATOM 806 O O . SER A 1 105 ? -9.566 2.111 -19.395 1.00 56.22 105 SER A O 1
ATOM 808 N N . ILE A 1 106 ? -10.158 3.995 -18.339 1.00 50.94 106 ILE A N 1
ATOM 809 C CA . ILE A 1 106 ? -11.458 3.473 -17.921 1.00 50.94 106 ILE A CA 1
ATOM 810 C C . ILE A 1 106 ? -12.412 3.485 -19.130 1.00 50.94 106 ILE A C 1
ATOM 812 O O . ILE A 1 106 ? -13.302 4.322 -19.252 1.00 50.94 106 ILE A O 1
ATOM 816 N N . THR A 1 107 ? -12.285 2.489 -20.011 1.00 46.66 107 THR A N 1
ATOM 817 C CA . THR A 1 107 ? -13.502 1.901 -20.576 1.00 46.66 107 THR A CA 1
ATOM 818 C C . THR A 1 107 ? -14.183 1.252 -19.385 1.00 46.66 107 THR A C 1
ATOM 820 O O . THR A 1 107 ? -13.761 0.185 -18.940 1.00 46.66 107 THR A O 1
ATOM 823 N N . VAL A 1 108 ? -15.169 1.934 -18.798 1.00 48.38 108 VAL A N 1
ATOM 824 C CA . VAL A 1 108 ? -16.061 1.322 -17.815 1.00 48.38 108 VAL A CA 1
ATOM 825 C C . VAL A 1 108 ? -16.760 0.203 -18.578 1.00 48.38 108 VAL A C 1
ATOM 827 O O . VAL A 1 108 ? -17.799 0.424 -19.191 1.00 48.38 108 VAL A O 1
ATOM 830 N N . LEU A 1 109 ? -16.186 -1.001 -18.610 1.00 50.34 109 LEU A N 1
ATOM 831 C CA . LEU A 1 109 ? -17.016 -2.167 -18.826 1.00 50.34 109 LEU A CA 1
ATOM 832 C C . LEU A 1 109 ? -17.937 -2.163 -17.606 1.00 50.34 109 LEU A C 1
ATOM 834 O O . LEU A 1 109 ? -17.409 -2.177 -16.487 1.00 50.34 109 LEU A O 1
ATOM 838 N N . PRO A 1 110 ? -19.264 -2.054 -17.776 1.00 42.31 110 PRO A N 1
ATOM 839 C CA . PRO A 1 110 ? -20.206 -2.059 -16.673 1.00 42.31 110 PRO A CA 1
ATOM 840 C C . PRO A 1 110 ? -20.206 -3.465 -16.079 1.00 42.31 110 PRO A C 1
ATOM 842 O O . PRO A 1 110 ? -21.090 -4.278 -16.314 1.00 42.31 110 PRO A O 1
ATOM 845 N N . THR A 1 111 ? -19.160 -3.777 -15.331 1.00 45.56 111 THR A N 1
ATOM 846 C CA . THR A 1 111 ? -19.110 -4.933 -14.466 1.00 45.56 111 THR A CA 1
ATOM 847 C C . THR A 1 111 ? -19.502 -4.353 -13.133 1.00 45.56 111 THR A C 1
ATOM 849 O O . THR A 1 111 ? -18.691 -3.766 -12.421 1.00 45.56 111 THR A O 1
ATOM 852 N N . THR A 1 112 ? -20.798 -4.425 -12.846 1.00 45.19 112 THR A N 1
ATOM 853 C CA . THR A 1 112 ? -21.296 -4.332 -11.478 1.00 45.19 112 THR A CA 1
ATOM 854 C C . THR A 1 112 ? -20.302 -5.063 -10.571 1.00 45.19 112 THR A C 1
ATOM 856 O O . THR A 1 112 ? -20.013 -6.230 -10.863 1.00 45.19 112 THR A O 1
ATOM 859 N N . PRO A 1 113 ? -19.734 -4.428 -9.530 1.00 46.56 113 PRO A N 1
ATOM 860 C CA . PRO A 1 113 ? -18.878 -5.128 -8.591 1.00 46.56 113 PRO A CA 1
ATOM 861 C C . PRO A 1 113 ? -19.771 -6.097 -7.820 1.00 46.56 113 PRO A C 1
ATOM 863 O O . PRO A 1 113 ? -20.343 -5.768 -6.785 1.00 46.56 113 PRO A O 1
ATOM 866 N N . VAL A 1 114 ? -19.957 -7.298 -8.363 1.00 43.88 114 VAL A N 1
ATOM 867 C CA . VAL A 1 114 ? -20.561 -8.390 -7.621 1.00 43.88 114 VAL A CA 1
ATOM 868 C C . VAL A 1 114 ? -19.460 -8.880 -6.698 1.00 43.88 114 VAL A C 1
ATOM 870 O O . VAL A 1 114 ? -18.642 -9.721 -7.072 1.00 43.88 114 VAL A O 1
ATOM 873 N N . CYS A 1 115 ? -19.421 -8.328 -5.487 1.00 44.41 115 CYS A N 1
ATOM 874 C CA . CYS A 1 115 ? -18.777 -8.978 -4.358 1.00 44.41 115 CYS A CA 1
ATOM 875 C C . CYS A 1 115 ? -19.500 -10.313 -4.136 1.00 44.41 115 CYS A C 1
ATOM 877 O O . CYS A 1 115 ? -20.426 -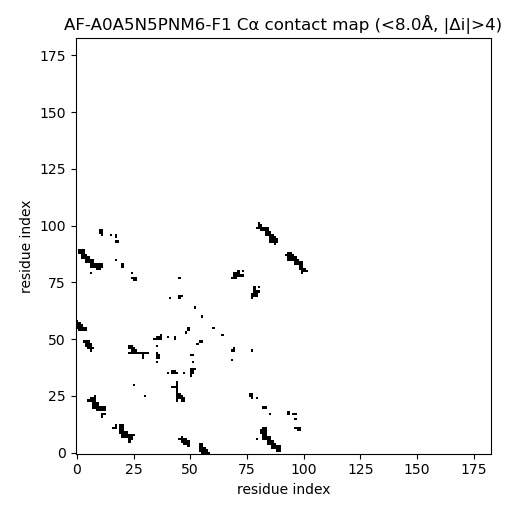10.410 -3.336 1.00 44.41 115 CYS A O 1
ATOM 879 N N . SER A 1 116 ? -19.125 -11.340 -4.897 1.00 44.34 116 SER A N 1
ATOM 880 C CA . SER A 1 116 ? -19.594 -12.699 -4.664 1.00 44.34 116 SER A CA 1
ATOM 881 C C . SER A 1 116 ? -18.841 -13.212 -3.446 1.00 44.34 116 SER A C 1
ATOM 883 O O . SER A 1 116 ? -17.764 -13.793 -3.561 1.00 44.34 116 SER A O 1
ATOM 885 N N . ALA A 1 117 ? -19.381 -12.935 -2.260 1.00 48.22 117 ALA A N 1
ATOM 886 C CA . ALA A 1 117 ? -18.996 -13.680 -1.076 1.00 48.22 117 ALA A CA 1
ATOM 887 C C . ALA A 1 117 ? -19.253 -15.173 -1.370 1.00 48.22 117 ALA A C 1
ATOM 889 O O . ALA A 1 117 ? -20.333 -15.505 -1.872 1.00 48.22 117 ALA A O 1
ATOM 890 N N . PRO A 1 118 ? -18.293 -16.080 -1.120 1.00 48.62 118 PRO A N 1
ATOM 891 C CA . PRO A 1 118 ? -18.553 -17.504 -1.263 1.00 48.62 118 PRO A CA 1
ATOM 892 C C . PRO A 1 118 ? -19.735 -17.891 -0.359 1.00 48.62 118 PRO A C 1
ATOM 894 O O . PRO A 1 118 ? -19.836 -17.370 0.758 1.00 48.62 118 PRO A O 1
ATOM 897 N N . PRO A 1 119 ? -20.644 -18.772 -0.813 1.00 43.59 119 PRO A N 1
ATOM 898 C CA . PRO A 1 119 ? -21.780 -19.181 -0.007 1.00 43.59 119 PRO A CA 1
ATOM 899 C C . PRO A 1 119 ? -21.271 -19.815 1.286 1.00 43.59 119 PRO A C 1
ATOM 901 O O . PRO A 1 119 ? -20.565 -20.822 1.273 1.00 43.59 119 PRO A O 1
ATOM 904 N N . VAL A 1 120 ? -21.635 -19.209 2.413 1.00 46.31 120 VAL A N 1
ATOM 905 C CA . VAL A 1 120 ? -21.470 -19.815 3.729 1.00 46.31 120 VAL A CA 1
ATOM 906 C C . VAL A 1 120 ? -22.412 -21.015 3.808 1.00 46.31 120 VAL A C 1
ATOM 908 O O . VAL A 1 120 ? -23.598 -20.883 4.102 1.00 46.31 120 VAL A O 1
ATOM 911 N N . THR A 1 121 ? -21.899 -22.211 3.525 1.00 45.50 121 THR A N 1
ATOM 912 C CA . THR A 1 121 ? -22.560 -23.456 3.926 1.00 45.50 121 THR A CA 1
ATOM 913 C C . THR A 1 121 ? -22.558 -23.504 5.447 1.00 45.50 121 THR A C 1
ATOM 915 O O . THR A 1 121 ? -21.590 -23.932 6.076 1.00 45.50 121 THR A O 1
ATOM 918 N N . SER A 1 122 ? -23.631 -23.000 6.047 1.00 47.25 122 SER A N 1
ATOM 919 C CA . SER A 1 122 ? -23.922 -23.165 7.463 1.00 47.25 122 SER A CA 1
ATOM 920 C C . SER A 1 122 ? -24.309 -24.623 7.688 1.00 47.25 122 SER A C 1
ATOM 922 O O . SER A 1 122 ? -25.435 -25.041 7.435 1.00 47.25 122 SER A O 1
ATOM 924 N N . ALA A 1 123 ? -23.345 -25.428 8.130 1.00 49.72 123 ALA A N 1
ATOM 925 C CA . ALA A 1 123 ? -23.661 -26.705 8.748 1.00 49.72 123 ALA A CA 1
ATOM 926 C C . ALA A 1 123 ? -24.421 -26.425 10.061 1.00 49.72 123 ALA A C 1
ATOM 928 O O . ALA A 1 123 ? -23.987 -25.560 10.830 1.00 49.72 123 ALA A O 1
ATOM 929 N N . PRO A 1 124 ? -25.544 -27.109 10.341 1.00 43.62 124 PRO A N 1
ATOM 930 C CA . PRO A 1 124 ? -26.249 -26.945 11.603 1.00 43.62 124 PRO A CA 1
ATOM 931 C C . PRO A 1 124 ? -25.368 -27.471 12.742 1.00 43.62 124 PRO A C 1
ATOM 933 O O . PRO A 1 124 ? -25.095 -28.666 12.837 1.00 43.62 124 PRO A O 1
ATOM 936 N N . VAL A 1 125 ? -24.907 -26.565 13.605 1.00 52.00 125 VAL A N 1
ATOM 937 C CA . VAL A 1 125 ? -24.293 -26.922 14.886 1.00 52.00 125 VAL A CA 1
ATOM 938 C C . VAL A 1 125 ? -25.420 -27.242 15.860 1.00 52.00 125 VAL A C 1
ATOM 940 O O . VAL A 1 125 ? -26.256 -26.392 16.160 1.00 52.00 125 VAL A O 1
ATOM 943 N N . SER A 1 126 ? -25.443 -28.480 16.342 1.00 44.16 126 SER A N 1
ATOM 944 C CA . SER A 1 126 ? -26.361 -28.950 17.374 1.00 44.16 126 SER A CA 1
ATOM 945 C C . SER A 1 126 ? -26.155 -28.162 18.671 1.00 44.16 126 SER A C 1
ATOM 947 O O . SER A 1 126 ? -25.085 -28.216 19.275 1.00 44.16 126 SER A O 1
ATOM 949 N N . THR A 1 127 ? -27.182 -27.441 19.112 1.00 44.81 127 THR A N 1
ATOM 950 C CA . THR A 1 127 ? -27.243 -26.758 20.408 1.00 44.81 127 THR A CA 1
ATOM 951 C C . THR A 1 127 ? -27.521 -27.758 21.537 1.00 44.81 127 THR A C 1
ATOM 953 O O . THR A 1 127 ? -28.533 -28.459 21.494 1.00 44.81 127 THR A O 1
ATOM 956 N N . PRO A 1 128 ? -26.699 -27.811 22.602 1.00 43.28 128 PRO A N 1
ATOM 957 C CA . PRO A 1 128 ? -27.096 -28.451 23.848 1.00 43.28 128 PRO A CA 1
ATOM 958 C C . PRO A 1 128 ? -28.071 -27.544 24.609 1.00 43.28 128 PRO A C 1
ATOM 960 O O . PRO A 1 128 ? -27.749 -26.409 24.960 1.00 43.28 128 PRO A O 1
ATOM 963 N N . SER A 1 129 ? -29.269 -28.064 24.869 1.00 45.66 129 SER A N 1
ATOM 964 C CA . SER A 1 129 ? -30.272 -27.473 25.756 1.00 45.66 129 SER A CA 1
ATOM 965 C C . SER A 1 129 ? -29.774 -27.509 27.205 1.00 45.66 129 SER A C 1
ATOM 967 O O . SER A 1 129 ? -29.857 -28.542 27.868 1.00 45.66 129 SER A O 1
ATOM 969 N N . GLY A 1 130 ? -29.257 -26.383 27.698 1.00 41.88 130 GLY A N 1
ATOM 970 C CA . GLY A 1 130 ? -28.935 -26.163 29.108 1.00 41.88 130 GLY A CA 1
ATOM 971 C C . GLY A 1 130 ? -29.875 -25.123 29.710 1.00 41.88 130 GLY A C 1
ATOM 972 O O . GLY A 1 130 ? -29.760 -23.937 29.420 1.00 41.88 130 GLY A O 1
ATOM 973 N N . ASN A 1 131 ? -30.814 -25.574 30.539 1.00 46.53 131 ASN A N 1
ATOM 974 C CA . ASN A 1 131 ? -31.740 -24.726 31.281 1.00 46.53 131 ASN A CA 1
ATOM 975 C C . ASN A 1 131 ? -30.989 -24.033 32.433 1.00 46.53 131 ASN A C 1
ATOM 977 O O . ASN A 1 131 ? -30.677 -24.679 33.432 1.00 46.53 131 ASN A O 1
ATOM 981 N N . VAL A 1 132 ? -30.698 -22.736 32.307 1.00 43.53 132 VAL A N 1
ATOM 982 C CA . VAL A 1 132 ? -30.134 -21.924 33.398 1.00 43.53 132 VAL A CA 1
ATOM 983 C C . VAL A 1 132 ? -31.148 -20.858 33.784 1.00 43.53 132 VAL A C 1
ATOM 985 O O . VAL A 1 132 ? -31.498 -19.980 33.001 1.00 43.53 132 VAL A O 1
ATOM 988 N N . THR A 1 133 ? -31.657 -20.991 35.004 1.00 39.03 133 THR A N 1
ATOM 989 C CA . THR A 1 133 ? -32.627 -20.088 35.625 1.00 39.03 133 THR A CA 1
ATOM 990 C C . THR A 1 133 ? -31.889 -19.131 36.566 1.00 39.03 133 THR A C 1
ATOM 992 O O . THR A 1 133 ? -31.060 -19.583 37.353 1.00 39.03 133 THR A O 1
ATOM 995 N N . THR A 1 134 ? -32.288 -17.849 36.532 1.00 39.31 134 THR A N 1
ATOM 996 C CA . THR A 1 134 ? -32.057 -16.744 37.506 1.00 39.31 134 THR A CA 1
ATOM 997 C C . THR A 1 134 ? -30.716 -15.982 37.483 1.00 39.31 134 THR A C 1
ATOM 999 O O . THR A 1 134 ? -29.714 -16.540 37.049 1.00 39.31 134 THR A O 1
ATOM 1002 N N . PRO A 1 135 ? -30.626 -14.757 38.060 1.00 41.97 135 PRO A N 1
ATOM 1003 C CA . PRO A 1 135 ? -31.631 -13.697 38.244 1.00 41.97 135 PRO A CA 1
ATOM 1004 C C . PRO A 1 135 ? -31.182 -12.314 37.707 1.00 41.97 135 PRO A C 1
ATOM 1006 O O . PRO A 1 135 ? -30.006 -12.013 37.530 1.00 41.97 135 PRO A O 1
ATOM 1009 N N . HIS A 1 136 ? -32.175 -11.449 37.511 1.00 41.34 136 HIS A N 1
ATOM 1010 C CA . HIS A 1 136 ? -32.077 -10.020 37.210 1.00 41.34 136 HIS A CA 1
ATOM 1011 C C . HIS A 1 136 ? -31.463 -9.207 38.371 1.00 41.34 136 HIS A C 1
ATOM 1013 O O . HIS A 1 136 ? -31.982 -9.293 39.486 1.00 41.34 136 HIS A O 1
ATOM 1019 N N . PRO A 1 137 ? -30.455 -8.346 38.121 1.00 45.22 137 PRO A N 1
ATOM 1020 C CA . PRO A 1 137 ? -30.119 -7.242 39.006 1.00 45.22 137 PRO A CA 1
ATOM 1021 C C . PRO A 1 137 ? -30.531 -5.896 38.390 1.00 45.22 137 PRO A C 1
ATOM 1023 O O . PRO A 1 137 ? -29.979 -5.433 37.392 1.00 45.22 137 PRO A O 1
ATOM 1026 N N . THR A 1 138 ? -31.488 -5.244 39.044 1.00 45.06 138 THR A N 1
ATOM 1027 C CA . THR A 1 138 ? -31.736 -3.799 39.003 1.00 45.06 138 THR A CA 1
ATOM 1028 C C . THR A 1 138 ? -30.529 -3.055 39.577 1.00 45.06 138 THR A C 1
ATOM 1030 O O . THR A 1 138 ? -30.204 -3.235 40.749 1.00 45.06 138 THR A O 1
ATOM 1033 N N . GLY A 1 139 ? -29.888 -2.184 38.792 1.00 36.56 139 GLY A N 1
ATOM 1034 C CA . GLY A 1 139 ? -28.811 -1.333 39.300 1.00 36.56 139 GLY A CA 1
ATOM 1035 C C . GLY A 1 139 ? -28.304 -0.285 38.309 1.00 36.56 139 GLY A C 1
ATOM 1036 O O . GLY A 1 139 ? -27.513 -0.604 37.435 1.00 36.56 139 GLY A O 1
ATOM 1037 N N . GLY A 1 140 ? -28.752 0.961 38.499 1.00 34.44 140 GLY A N 1
ATOM 1038 C CA . GLY A 1 140 ? -27.963 2.194 38.354 1.00 34.44 140 GLY A CA 1
ATOM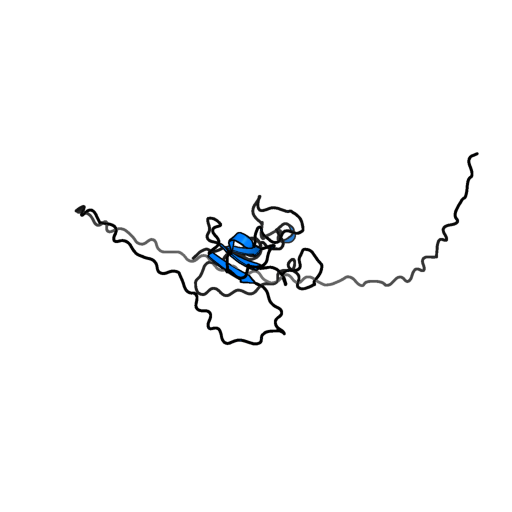 1039 C C . GLY A 1 140 ? -27.319 2.527 37.003 1.00 34.44 140 GLY A C 1
ATOM 1040 O O . GLY A 1 140 ? -26.240 2.050 36.679 1.00 34.44 140 GLY A O 1
ATOM 1041 N N . VAL A 1 141 ? -27.918 3.484 36.293 1.00 45.22 141 VAL A N 1
ATOM 1042 C CA . VAL A 1 141 ? -27.304 4.245 35.191 1.00 45.22 141 VAL A CA 1
ATOM 1043 C C . VAL A 1 141 ? -26.196 5.165 35.735 1.00 45.22 141 VAL A C 1
ATOM 1045 O O . VAL A 1 141 ? -26.498 5.998 36.591 1.00 45.22 141 VAL A O 1
ATOM 1048 N N . PRO A 1 142 ? -24.951 5.119 35.222 1.00 42.84 142 PRO A N 1
ATOM 1049 C CA . PRO A 1 142 ? -23.988 6.198 35.408 1.00 42.84 142 PRO A CA 1
ATOM 1050 C C . PRO A 1 142 ? -24.163 7.254 34.310 1.00 42.84 142 PRO A C 1
ATOM 1052 O O . PRO A 1 142 ? -24.021 6.996 33.116 1.00 42.84 142 PRO A O 1
ATOM 1055 N N . GLN A 1 143 ? -24.487 8.463 34.751 1.00 40.69 143 GLN A N 1
ATOM 1056 C CA . GLN A 1 143 ? -24.612 9.687 33.972 1.00 40.69 143 GLN A CA 1
ATOM 1057 C C . GLN A 1 143 ? -23.265 10.071 33.330 1.00 40.69 143 GLN A C 1
ATOM 1059 O O . GLN A 1 143 ? -22.304 10.392 34.025 1.00 40.69 143 GLN A O 1
ATOM 1064 N N . SER A 1 144 ? -23.201 10.058 31.995 1.00 41.91 144 SER A N 1
ATOM 1065 C CA . SER A 1 144 ? -22.038 10.507 31.220 1.00 41.91 144 SER A CA 1
ATOM 1066 C C . SER A 1 144 ? -21.934 12.034 31.253 1.00 41.91 144 SER A C 1
ATOM 1068 O O . SER A 1 144 ? -22.727 12.738 30.626 1.00 41.91 144 SER A O 1
ATOM 1070 N N . THR A 1 145 ? -20.946 12.561 31.971 1.00 41.72 145 THR A N 1
ATOM 1071 C CA . THR A 1 145 ? -20.589 13.981 31.957 1.00 41.72 145 THR A CA 1
ATOM 1072 C C . THR A 1 145 ? -19.754 14.310 30.715 1.00 41.72 145 THR A C 1
ATOM 1074 O O . THR A 1 145 ? -18.716 13.716 30.439 1.00 41.72 145 THR A O 1
ATOM 1077 N N . LYS A 1 146 ? -20.251 15.270 29.932 1.00 45.66 146 LYS A N 1
ATOM 1078 C CA . LYS A 1 146 ? -19.611 15.858 28.748 1.00 45.66 146 LYS A CA 1
ATOM 1079 C C . LYS A 1 146 ? -18.300 16.575 29.136 1.00 45.66 146 LYS A C 1
ATOM 1081 O O . LYS A 1 146 ? -18.361 17.453 29.998 1.00 45.66 146 LYS A O 1
ATOM 1086 N N . PRO A 1 147 ? -17.147 16.300 28.494 1.00 52.16 147 PRO A N 1
ATOM 1087 C CA . PRO A 1 147 ? -15.942 17.106 28.682 1.00 52.16 147 PRO A CA 1
ATOM 1088 C C . PRO A 1 147 ? -16.086 18.490 28.018 1.00 52.16 147 PRO A C 1
ATOM 1090 O O . PRO A 1 147 ? -16.712 18.597 26.957 1.00 52.16 147 PRO A O 1
ATOM 1093 N N . PRO A 1 148 ? -15.521 19.557 28.608 1.00 44.72 148 PRO A N 1
ATOM 1094 C CA . PRO A 1 148 ? -15.598 20.903 28.057 1.00 44.72 148 PRO A CA 1
ATOM 1095 C C . PRO A 1 148 ? -14.718 21.066 26.811 1.00 44.72 148 PRO A C 1
ATOM 1097 O O . PRO A 1 148 ? -13.565 20.648 26.759 1.00 44.72 148 PRO A O 1
ATOM 1100 N N . SER A 1 149 ? -15.296 21.724 25.812 1.00 43.97 149 SER A N 1
ATOM 1101 C CA . SER A 1 149 ? -14.666 22.199 24.585 1.00 43.97 149 SER A CA 1
ATOM 1102 C C . SER A 1 149 ? -13.721 23.368 24.877 1.00 43.97 149 SER A C 1
ATOM 1104 O O . SER A 1 149 ? -14.184 24.459 25.207 1.00 43.97 149 SER A O 1
ATOM 1106 N N . SER A 1 150 ? -12.412 23.155 24.732 1.00 43.78 150 SER A N 1
ATOM 1107 C CA . SER A 1 150 ? -11.399 24.213 24.766 1.00 43.78 150 SER A CA 1
ATOM 1108 C C . SER A 1 150 ? -11.036 24.649 23.344 1.00 43.78 150 SER A C 1
ATOM 1110 O O . SER A 1 150 ? -10.403 23.905 22.596 1.00 43.78 150 SER A O 1
ATOM 1112 N N . SER A 1 151 ? -11.452 25.859 22.979 1.00 43.88 151 SER A N 1
ATOM 1113 C CA . SER A 1 151 ? -11.064 26.569 21.761 1.00 43.88 151 SER A CA 1
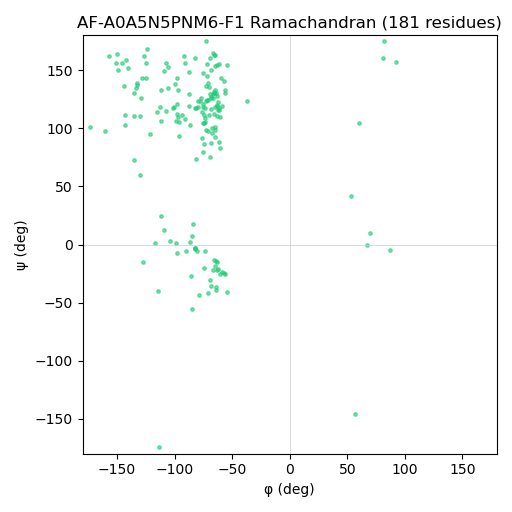ATOM 1114 C C . SER A 1 151 ? -9.716 27.269 21.957 1.00 43.88 151 SER A C 1
ATOM 1116 O O . SER A 1 151 ? -9.614 28.175 22.785 1.00 43.88 151 SER A O 1
ATOM 1118 N N . THR A 1 152 ? -8.702 26.893 21.182 1.00 46.81 152 THR A N 1
ATOM 1119 C CA . THR A 1 152 ? -7.413 27.602 21.126 1.00 46.81 152 THR A CA 1
ATOM 1120 C C . THR A 1 152 ? -7.410 28.561 19.924 1.00 46.81 152 THR A C 1
ATOM 1122 O O . THR A 1 152 ? -7.806 28.137 18.837 1.00 46.81 152 THR A O 1
ATOM 1125 N N . PRO A 1 153 ? -7.000 29.836 20.068 1.00 55.44 153 PRO A N 1
ATOM 1126 C CA . PRO A 1 153 ? -6.902 30.770 18.943 1.00 55.44 153 PRO A CA 1
ATOM 1127 C C . PRO A 1 153 ? -5.717 30.440 18.010 1.00 55.44 153 PRO A C 1
ATOM 1129 O O . PRO A 1 153 ? -4.740 29.829 18.453 1.00 55.44 153 PRO A O 1
ATOM 1132 N N . PRO A 1 154 ? -5.771 30.850 16.727 1.00 46.91 154 PRO A N 1
ATOM 1133 C CA . PRO A 1 154 ? -4.698 30.605 15.770 1.00 46.91 154 PRO A CA 1
ATOM 1134 C C . PRO A 1 154 ? -3.449 31.436 16.093 1.00 46.91 154 PRO A C 1
ATOM 1136 O O . PRO A 1 154 ? -3.526 32.633 16.365 1.00 46.91 154 PRO A O 1
ATOM 1139 N N . VAL A 1 155 ? -2.287 30.785 16.027 1.00 43.38 155 VAL A N 1
ATOM 1140 C CA . VAL A 1 155 ? -0.969 31.422 16.115 1.00 43.38 155 VAL A CA 1
ATOM 1141 C C . VAL A 1 155 ? -0.609 31.990 14.743 1.00 43.38 155 VAL A C 1
ATOM 1143 O O . VAL A 1 155 ? -0.457 31.249 13.773 1.00 43.38 155 VAL A O 1
ATOM 1146 N N . THR A 1 156 ? -0.456 33.309 14.666 1.00 42.75 156 THR A N 1
ATOM 1147 C CA . THR A 1 156 ? 0.067 34.021 13.495 1.00 42.75 156 THR A CA 1
ATOM 1148 C C . THR A 1 156 ? 1.584 33.846 13.428 1.00 42.75 156 THR A C 1
ATOM 1150 O O . THR A 1 156 ? 2.300 34.357 14.287 1.00 42.75 156 THR A O 1
ATOM 1153 N N . VAL A 1 157 ? 2.094 33.159 12.403 1.00 45.25 157 VAL A N 1
ATOM 1154 C CA . VAL A 1 157 ? 3.531 33.155 12.085 1.00 45.25 157 VAL A CA 1
ATOM 1155 C C . VAL A 1 157 ? 3.792 34.248 11.053 1.00 45.25 157 VAL A C 1
ATOM 1157 O O . VAL A 1 157 ? 3.330 34.174 9.917 1.00 45.25 157 VAL A O 1
ATOM 1160 N N . SER A 1 158 ? 4.508 35.288 11.481 1.00 47.16 158 SER A N 1
ATOM 1161 C CA . SER A 1 158 ? 4.987 36.374 10.627 1.00 47.16 158 SER A CA 1
ATOM 1162 C C . SER A 1 158 ? 6.052 35.843 9.667 1.00 47.16 158 SER A C 1
ATOM 1164 O O . SER A 1 158 ? 7.107 35.373 10.095 1.00 47.16 158 SER A O 1
ATOM 1166 N N . GLY A 1 159 ? 5.757 35.894 8.369 1.00 46.22 159 GLY A N 1
ATOM 1167 C CA . GLY A 1 159 ? 6.707 35.604 7.306 1.00 46.22 159 GLY A CA 1
ATOM 1168 C C . GLY A 1 159 ? 7.701 36.750 7.152 1.00 46.22 159 GLY A C 1
ATOM 1169 O O . GLY A 1 159 ? 7.346 37.832 6.695 1.00 46.22 159 GLY A O 1
ATOM 1170 N N . GLY A 1 160 ? 8.957 36.494 7.498 1.00 48.16 160 GLY A N 1
ATOM 1171 C CA . GLY A 1 160 ? 10.073 37.368 7.177 1.00 48.16 160 GLY A CA 1
ATOM 1172 C C . GLY A 1 160 ? 11.292 36.522 6.864 1.00 48.16 160 GLY A C 1
ATOM 1173 O O . GLY A 1 160 ? 11.898 35.987 7.779 1.00 48.16 160 GLY A O 1
ATOM 1174 N N . ASN A 1 161 ? 11.613 36.376 5.578 1.00 43.69 161 ASN A N 1
ATOM 1175 C CA . ASN A 1 161 ? 12.981 36.181 5.101 1.00 43.69 161 ASN A CA 1
ATOM 1176 C C . ASN A 1 161 ? 13.041 36.533 3.609 1.00 43.69 161 ASN A C 1
ATOM 1178 O O . ASN A 1 161 ? 12.693 35.749 2.729 1.00 43.69 161 ASN A O 1
ATOM 1182 N N . THR A 1 162 ? 13.471 37.762 3.341 1.00 44.53 162 THR A N 1
ATOM 1183 C CA . THR A 1 162 ? 13.941 38.226 2.036 1.00 44.53 162 THR A CA 1
ATOM 1184 C C . THR A 1 162 ? 15.171 37.424 1.619 1.00 44.53 162 THR A C 1
ATOM 1186 O O . THR A 1 162 ? 16.218 37.512 2.258 1.00 44.53 162 THR A O 1
ATOM 1189 N N . VAL A 1 163 ? 15.057 36.664 0.531 1.00 44.19 163 VAL A N 1
ATOM 1190 C CA . VAL A 1 163 ? 16.195 36.043 -0.156 1.00 44.19 163 VAL A CA 1
ATOM 1191 C C . VAL A 1 163 ? 16.918 37.139 -0.940 1.00 44.19 163 VAL A C 1
ATOM 1193 O O . VAL A 1 163 ? 16.430 37.599 -1.970 1.00 44.19 163 VAL A O 1
ATOM 1196 N N . GLN A 1 164 ? 18.070 37.592 -0.439 1.00 42.84 164 GLN A N 1
ATOM 1197 C CA . GLN A 1 164 ? 18.995 38.398 -1.231 1.00 42.84 164 GLN A CA 1
ATOM 1198 C C . GLN A 1 164 ? 19.709 37.502 -2.244 1.00 42.84 164 GLN A C 1
ATOM 1200 O O . GLN A 1 164 ? 20.448 36.588 -1.882 1.00 42.84 164 GLN A O 1
ATOM 1205 N N . ILE A 1 165 ? 19.492 37.792 -3.524 1.00 47.00 165 ILE A N 1
ATOM 1206 C CA . ILE A 1 165 ? 20.259 37.236 -4.636 1.00 47.00 165 ILE A CA 1
ATOM 1207 C C . ILE A 1 165 ? 21.628 37.926 -4.637 1.00 47.00 165 ILE A C 1
ATOM 1209 O O . ILE A 1 165 ? 21.738 39.079 -5.047 1.00 47.00 165 ILE A O 1
ATOM 1213 N N . LEU A 1 166 ? 22.671 37.227 -4.182 1.00 47.34 166 LEU A N 1
ATOM 1214 C CA . LEU A 1 166 ? 24.053 37.580 -4.504 1.00 47.34 166 LEU A CA 1
ATOM 1215 C C . LEU A 1 166 ? 24.513 36.734 -5.690 1.00 47.34 166 LEU A C 1
ATOM 1217 O O . LEU A 1 166 ? 24.798 35.545 -5.579 1.00 47.34 166 LEU A O 1
ATOM 1221 N N . SER A 1 167 ? 24.585 37.388 -6.842 1.00 50.44 167 SER A N 1
ATOM 1222 C CA . SER A 1 167 ? 25.326 36.947 -8.015 1.00 50.44 167 SER A CA 1
ATOM 1223 C C . SER A 1 167 ? 26.817 36.824 -7.677 1.00 50.44 167 SER A C 1
ATOM 1225 O O . SER A 1 167 ? 27.493 37.832 -7.477 1.00 50.44 167 SER A O 1
ATOM 1227 N N . GLY A 1 168 ? 27.321 35.591 -7.623 1.00 45.47 168 GLY A N 1
ATOM 1228 C CA . GLY A 1 168 ? 28.741 35.270 -7.489 1.00 45.47 168 GLY A CA 1
ATOM 1229 C C . GLY A 1 168 ? 29.139 34.245 -8.544 1.00 45.47 168 GLY A C 1
ATOM 1230 O O . GLY A 1 168 ? 28.688 33.104 -8.509 1.00 45.47 168 GLY A O 1
ATOM 1231 N N . ALA A 1 169 ? 29.946 34.677 -9.511 1.00 54.09 169 ALA A N 1
ATOM 1232 C CA . ALA A 1 169 ? 30.525 33.834 -10.545 1.00 54.09 169 ALA A CA 1
ATOM 1233 C C . ALA A 1 169 ? 31.527 32.847 -9.925 1.00 54.09 169 ALA A C 1
ATOM 1235 O O . ALA A 1 169 ? 32.472 33.270 -9.260 1.00 54.09 169 ALA A O 1
ATOM 1236 N N . PHE A 1 170 ? 31.354 31.548 -10.177 1.00 51.62 170 PHE A N 1
ATOM 1237 C CA . PHE A 1 170 ? 32.346 30.532 -9.830 1.00 51.62 170 PHE A CA 1
ATOM 1238 C C . PHE A 1 170 ? 32.939 29.935 -11.102 1.00 51.62 170 PHE A C 1
ATOM 1240 O O . PHE A 1 170 ? 32.236 29.406 -11.962 1.00 51.62 170 PHE A O 1
ATOM 1247 N N . GLY A 1 171 ? 34.251 30.133 -11.216 1.00 41.94 171 GLY A N 1
ATOM 1248 C CA . GLY A 1 171 ? 35.078 29.800 -12.359 1.00 41.94 171 GLY A CA 1
ATOM 1249 C C . GLY A 1 171 ? 35.244 28.301 -12.579 1.00 41.94 171 GLY A C 1
ATOM 1250 O O . GLY A 1 171 ? 35.250 27.489 -11.656 1.00 41.94 171 GLY A O 1
ATOM 1251 N N . ILE A 1 172 ? 35.419 27.974 -13.851 1.00 52.22 172 ILE A N 1
ATOM 1252 C CA . ILE A 1 172 ? 35.809 26.672 -14.374 1.00 52.22 172 ILE A CA 1
ATOM 1253 C C . ILE A 1 172 ? 37.211 26.287 -13.872 1.00 52.22 172 ILE A C 1
ATOM 1255 O O . ILE A 1 172 ? 38.211 26.875 -14.276 1.00 52.22 172 ILE A O 1
ATOM 1259 N N . MET A 1 173 ? 37.307 25.286 -12.997 1.00 46.84 173 MET A N 1
ATOM 1260 C CA . MET A 1 173 ? 38.588 24.654 -12.673 1.00 46.84 173 MET A CA 1
ATOM 1261 C C . MET A 1 173 ? 38.809 23.468 -13.611 1.00 46.84 173 MET A C 1
ATOM 1263 O O . MET A 1 173 ? 38.138 22.442 -13.532 1.00 46.84 173 MET A O 1
ATOM 1267 N N . SER A 1 174 ? 39.743 23.671 -14.536 1.00 50.62 174 SER A N 1
ATOM 1268 C CA . SER A 1 174 ? 40.249 22.693 -15.494 1.00 50.62 174 SER A CA 1
ATOM 1269 C C . SER A 1 174 ? 41.044 21.599 -14.770 1.00 50.62 174 SER A C 1
ATOM 1271 O O . SER A 1 174 ? 41.974 21.906 -14.023 1.00 50.62 174 SER A O 1
ATOM 1273 N N . PHE A 1 175 ? 40.704 20.328 -14.990 1.00 46.75 175 PHE A N 1
ATOM 1274 C CA . PHE A 1 175 ? 41.508 19.196 -14.526 1.00 46.75 175 PHE A CA 1
ATOM 1275 C C . PHE A 1 175 ? 42.587 18.882 -15.567 1.00 46.75 175 PHE A C 1
ATOM 1277 O O . PHE A 1 175 ? 42.312 18.285 -16.606 1.00 46.75 175 PHE A O 1
ATOM 1284 N N . ALA A 1 176 ? 43.825 19.291 -15.286 1.00 43.72 176 ALA A N 1
ATOM 1285 C CA . ALA A 1 176 ? 44.998 18.846 -16.027 1.00 43.72 176 ALA A CA 1
ATOM 1286 C C . ALA A 1 176 ? 45.393 17.432 -15.569 1.00 43.72 176 ALA A C 1
ATOM 1288 O O . ALA A 1 176 ? 45.633 17.190 -14.386 1.00 43.72 176 ALA A O 1
ATOM 1289 N N . ALA A 1 177 ? 45.452 16.502 -16.521 1.00 46.78 177 ALA A N 1
ATOM 1290 C CA . ALA A 1 177 ? 45.939 15.144 -16.329 1.00 46.78 177 ALA A CA 1
ATOM 1291 C C . ALA A 1 177 ? 47.464 15.144 -16.127 1.00 46.78 177 ALA A C 1
ATOM 1293 O O . ALA A 1 177 ? 48.204 15.630 -16.982 1.00 46.78 177 ALA A O 1
ATOM 1294 N N . ALA A 1 178 ? 47.936 14.569 -15.020 1.00 49.03 178 ALA A N 1
ATOM 1295 C CA . ALA A 1 178 ? 49.348 14.266 -14.814 1.00 49.03 178 ALA A CA 1
ATOM 1296 C C . ALA A 1 178 ? 49.598 12.785 -15.128 1.00 49.03 178 ALA A C 1
ATOM 1298 O O . ALA A 1 178 ? 49.208 11.891 -14.380 1.00 49.03 178 ALA A O 1
ATOM 1299 N N . ILE A 1 179 ? 50.241 12.555 -16.270 1.00 50.81 179 ILE A N 1
ATOM 1300 C CA . ILE A 1 179 ? 50.917 11.312 -16.637 1.00 50.81 179 ILE A CA 1
ATOM 1301 C C . ILE A 1 179 ? 52.183 11.214 -15.777 1.00 50.81 179 ILE A C 1
ATOM 1303 O O . ILE A 1 179 ? 53.022 12.112 -15.840 1.00 50.81 179 ILE A O 1
ATOM 1307 N N . LEU A 1 180 ? 52.360 10.125 -15.025 1.00 50.22 180 LEU A N 1
ATOM 1308 C CA . LEU A 1 180 ? 53.686 9.720 -14.562 1.00 50.22 180 LEU A CA 1
ATOM 1309 C C . LEU A 1 180 ? 53.877 8.214 -14.745 1.00 50.22 180 LEU A C 1
ATOM 1311 O O . LEU A 1 180 ? 53.235 7.385 -14.105 1.00 50.22 180 LEU A O 1
ATOM 1315 N N . LEU A 1 181 ? 54.766 7.925 -15.686 1.00 47.53 181 LEU A N 1
ATOM 1316 C CA . LEU A 1 181 ? 55.326 6.636 -16.050 1.00 47.53 181 LEU A CA 1
ATOM 1317 C C . LEU A 1 181 ? 56.175 6.102 -14.883 1.00 47.53 181 LEU A C 1
ATOM 1319 O O . LEU A 1 181 ? 57.037 6.819 -14.379 1.00 47.53 181 LEU A O 1
ATOM 1323 N N . MET A 1 182 ? 55.969 4.845 -14.494 1.00 53.25 182 MET A N 1
ATOM 1324 C CA . MET A 1 182 ? 56.981 4.049 -13.798 1.00 53.25 182 MET A CA 1
ATOM 1325 C C . MET A 1 182 ? 57.254 2.793 -14.624 1.00 53.25 182 MET A C 1
ATOM 1327 O O . MET A 1 182 ? 56.524 1.808 -14.533 1.00 53.25 182 MET A O 1
ATOM 1331 N N . LEU A 1 183 ? 58.296 2.885 -15.448 1.00 57.72 183 LEU A N 1
ATOM 1332 C CA . LEU A 1 183 ? 59.236 1.822 -15.794 1.00 57.72 183 LEU A CA 1
ATOM 1333 C C . LEU A 1 183 ? 60.631 2.446 -15.723 1.00 57.72 183 LEU A C 1
ATOM 1335 O O . LEU A 1 183 ? 60.765 3.587 -16.222 1.00 57.72 183 LEU A O 1
#

Foldseek 3Di:
DWKFKWWACAAQDPVQPPVVSPHGLALPPLDCPPHQPLVCNVSHGLTRCCSNPNTDDDVVDDDDDDRPRADCDPDDSSNRQRIKMFMADPVRHTDGMHHHHDPVPPPPPVPDPPPPDPDPPDDDDDDDDDDDDDDDDDDDDDDDDDDDDDDDDDDDDDDDDDDDDDDDDDDDDDDDDDDDDDD

Radius of gyration: 28.63 Å; Cα contacts (8 Å, |Δi|>4): 203; chains: 1; bounding box: 92×67×60 Å

pLDDT: mean 74.86, std 25.4, range [34.44, 98.88]

Solvent-accessible surface area (backbone atoms only — not comparable to full-atom values): 12531 Å² total; per-residue (Å²): 92,64,32,40,41,32,31,22,57,29,38,50,48,97,85,64,45,58,77,62,12,64,57,62,26,43,75,79,71,60,64,71,73,74,70,53,49,53,92,49,49,92,74,36,35,53,17,43,45,22,43,48,74,51,57,47,63,53,83,83,73,88,86,88,83,88,70,94,57,55,33,85,57,79,95,46,73,45,35,45,61,74,12,16,42,38,34,20,42,86,85,66,49,73,73,52,63,45,62,48,72,67,81,92,69,67,74,76,70,89,66,75,84,72,81,74,71,76,82,79,81,78,73,87,76,84,78,83,90,74,93,81,82,88,81,90,80,91,77,82,86,82,84,83,79,82,81,83,86,84,84,79,82,87,83,85,80,83,88,83,80,86,83,78,86,75,92,73,92,80,79,88,82,80,86,80,84,82,87,78,88,89,129

Nearest PDB structures (foldseek):
  5kbk-assembly1_A  TM=9.335E-01  e=4.427E-09  Candida albicans SC5314
  4n3u-assembly1_A  TM=9.270E-01  e=5.359E-09  Candida albicans SC5314
  5kbl-assembly1_A  TM=9.290E-01  e=6.486E-09  Candida albicans SC5314
  5kbm-assembly1_A  TM=9.489E-01  e=7.764E-08  Candida albicans SC5314

Sequence (183 aa):
MIAAYHIHVDPVPANGNCTKTLAHQDPFIRGEDPPCDPRFPQTCQVGDLSGKHGKITSDPFEVTYYDQFASTAGGIGAFFGNRSFVLHYPNKTRITCANFAQADSITVLPTTPVCSAPPVTSAPVSTPSGNVTTPHPTGGVPQSTKPPSSSTPPVTVSGGNTVQILSGAFGIMSFAAAILLML